Protein AF-A0A942CLF3-F1 (afdb_monomer_lite)

Structure (mmCIF, N/CA/C/O backbone):
data_AF-A0A942CLF3-F1
#
_entry.id   AF-A0A942CLF3-F1
#
loop_
_atom_site.group_PDB
_atom_site.id
_atom_site.type_symbol
_atom_site.label_atom_id
_atom_site.label_alt_id
_atom_site.label_comp_id
_atom_site.label_asym_id
_atom_site.label_entity_id
_atom_site.label_seq_id
_atom_site.pdbx_PDB_ins_code
_atom_site.Cartn_x
_atom_site.Cartn_y
_atom_site.Cartn_z
_atom_site.occupancy
_atom_site.B_iso_or_equiv
_atom_site.auth_seq_id
_atom_site.auth_comp_id
_atom_site.auth_asym_id
_atom_site.auth_atom_id
_atom_site.pdbx_PDB_model_num
ATOM 1 N N . MET A 1 1 ? 22.210 1.219 -6.121 1.00 57.28 1 MET A N 1
ATOM 2 C CA . MET A 1 1 ? 21.520 0.862 -4.861 1.00 57.28 1 MET A CA 1
ATOM 3 C C . MET A 1 1 ? 21.216 -0.626 -4.912 1.00 57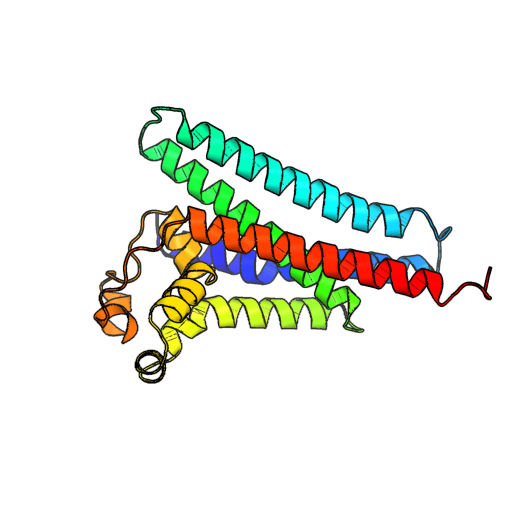.28 1 MET A C 1
ATOM 5 O O . MET A 1 1 ? 20.867 -1.085 -5.990 1.00 57.28 1 MET A O 1
ATOM 9 N N . SER A 1 2 ? 21.415 -1.390 -3.837 1.00 72.56 2 SER A N 1
ATOM 10 C CA . SER A 1 2 ? 21.220 -2.846 -3.883 1.00 72.56 2 SER A CA 1
ATOM 11 C C . SER A 1 2 ? 19.732 -3.212 -3.839 1.00 72.56 2 SER A C 1
ATOM 13 O O . SER A 1 2 ? 18.950 -2.567 -3.140 1.00 72.56 2 SER A O 1
ATOM 15 N N . SER A 1 3 ? 19.343 -4.271 -4.553 1.00 68.56 3 SER A N 1
ATOM 16 C CA . SER A 1 3 ? 18.005 -4.888 -4.493 1.00 68.56 3 SER A CA 1
ATOM 17 C C . SER A 1 3 ? 17.573 -5.223 -3.056 1.00 68.56 3 SER A C 1
ATOM 19 O O . SER A 1 3 ? 16.398 -5.128 -2.716 1.00 68.56 3 SER A O 1
ATOM 21 N N . LEU A 1 4 ? 18.543 -5.5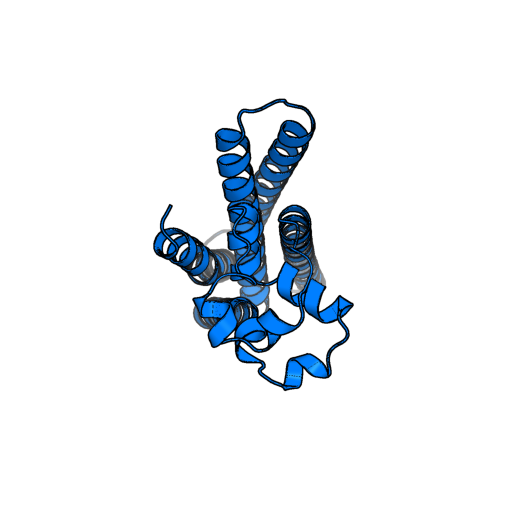11 -2.183 1.00 71.62 4 LEU A N 1
ATOM 22 C CA . LEU A 1 4 ? 18.360 -5.703 -0.742 1.00 71.62 4 LEU A CA 1
ATOM 23 C C . LEU A 1 4 ? 17.770 -4.481 -0.024 1.00 71.62 4 LEU A C 1
ATOM 25 O O . LEU A 1 4 ? 16.892 -4.645 0.817 1.00 71.62 4 LEU A O 1
ATOM 29 N N . ALA A 1 5 ? 18.218 -3.264 -0.348 1.00 70.81 5 ALA A N 1
ATOM 30 C CA . ALA A 1 5 ? 17.690 -2.052 0.283 1.00 70.81 5 ALA A CA 1
ATOM 31 C C . ALA A 1 5 ? 16.223 -1.816 -0.108 1.00 70.81 5 ALA A C 1
ATOM 33 O O . ALA A 1 5 ? 15.402 -1.470 0.734 1.00 70.81 5 ALA A O 1
ATOM 34 N N . LEU A 1 6 ? 15.880 -2.084 -1.372 1.00 71.19 6 LEU A N 1
ATOM 35 C CA . LEU A 1 6 ? 14.506 -1.995 -1.863 1.00 71.19 6 LEU A CA 1
ATOM 36 C C . LEU A 1 6 ? 13.592 -3.022 -1.178 1.00 71.19 6 LEU A C 1
ATOM 38 O O . LEU A 1 6 ? 12.487 -2.689 -0.757 1.00 71.19 6 LEU A O 1
ATOM 42 N N . ALA A 1 7 ? 14.068 -4.261 -1.031 1.00 72.38 7 ALA A N 1
ATOM 43 C CA . ALA A 1 7 ? 13.337 -5.312 -0.333 1.00 72.38 7 ALA A CA 1
ATOM 44 C C . ALA A 1 7 ? 13.108 -4.967 1.148 1.00 72.38 7 ALA A C 1
ATOM 46 O O . ALA A 1 7 ? 12.023 -5.217 1.669 1.00 72.38 7 ALA A O 1
ATOM 47 N N . ALA A 1 8 ? 14.096 -4.353 1.810 1.00 74.62 8 ALA A N 1
ATOM 48 C CA . ALA A 1 8 ? 13.968 -3.893 3.190 1.00 74.62 8 ALA A CA 1
ATOM 49 C C . ALA A 1 8 ? 12.921 -2.775 3.334 1.00 74.62 8 ALA A C 1
ATOM 51 O O . ALA A 1 8 ? 12.077 -2.861 4.226 1.00 74.62 8 ALA A O 1
ATOM 52 N N . ASP A 1 9 ? 12.922 -1.783 2.435 1.00 75.19 9 ASP A N 1
ATOM 53 C CA . ASP A 1 9 ? 11.923 -0.705 2.419 1.00 75.19 9 ASP A CA 1
ATOM 54 C C . ASP A 1 9 ? 10.503 -1.272 2.230 1.00 75.19 9 ASP A C 1
ATOM 56 O O . ASP A 1 9 ? 9.588 -0.955 2.992 1.00 75.19 9 ASP A O 1
ATOM 60 N N . VAL A 1 10 ? 10.324 -2.178 1.260 1.00 75.81 10 VAL A N 1
ATOM 61 C CA . VAL A 1 10 ? 9.034 -2.834 0.993 1.00 75.81 10 VAL A CA 1
ATOM 62 C C . VAL A 1 10 ? 8.580 -3.668 2.189 1.00 75.81 10 VAL A C 1
ATOM 64 O O . VAL A 1 10 ? 7.417 -3.576 2.584 1.00 75.81 10 VAL A O 1
ATOM 67 N N . ALA A 1 11 ? 9.475 -4.452 2.794 1.00 74.25 11 ALA A N 1
ATOM 68 C CA . ALA A 1 11 ? 9.160 -5.254 3.972 1.00 74.25 11 ALA A CA 1
ATOM 69 C C . ALA A 1 11 ? 8.761 -4.369 5.162 1.00 74.25 11 ALA A C 1
ATOM 71 O O . ALA A 1 11 ? 7.756 -4.643 5.819 1.00 74.25 11 ALA A O 1
ATOM 72 N N . ALA A 1 12 ? 9.484 -3.271 5.402 1.00 74.50 12 ALA A N 1
ATOM 73 C CA . ALA A 1 12 ? 9.146 -2.314 6.448 1.00 74.50 12 ALA A CA 1
ATOM 74 C C . ALA A 1 12 ? 7.755 -1.702 6.217 1.00 74.50 12 ALA A C 1
ATOM 76 O O . ALA A 1 12 ? 6.929 -1.694 7.131 1.00 74.50 12 ALA A O 1
ATOM 77 N N . THR A 1 13 ? 7.441 -1.264 4.995 1.00 78.81 13 THR A N 1
ATOM 78 C CA . THR A 1 13 ? 6.120 -0.710 4.663 1.00 78.81 13 THR A CA 1
ATOM 79 C C . THR A 1 13 ? 5.004 -1.754 4.751 1.00 78.81 13 THR A C 1
ATOM 81 O O . THR A 1 13 ? 3.925 -1.446 5.251 1.00 78.81 13 THR A O 1
ATOM 84 N N . CYS A 1 14 ? 5.237 -2.991 4.308 1.00 78.00 14 CYS A N 1
ATOM 85 C CA . CYS A 1 14 ? 4.209 -4.036 4.295 1.00 78.00 14 CYS A CA 1
ATOM 86 C C . CYS A 1 14 ? 3.949 -4.654 5.671 1.00 78.00 14 CYS A C 1
ATOM 88 O O . CYS A 1 14 ? 2.844 -5.143 5.889 1.00 78.00 14 CYS A O 1
ATOM 90 N N . VAL A 1 15 ? 4.934 -4.635 6.577 1.00 78.44 15 VAL A N 1
ATOM 91 C CA . VAL A 1 15 ? 4.836 -5.257 7.906 1.00 78.44 15 VAL A CA 1
ATOM 92 C C . VAL A 1 15 ? 4.630 -4.211 8.996 1.00 78.44 15 VAL A C 1
ATOM 94 O O . VAL A 1 15 ? 3.677 -4.301 9.758 1.00 78.44 15 VAL A O 1
ATOM 97 N N . VAL A 1 16 ? 5.476 -3.183 9.082 1.00 78.50 16 VAL A N 1
ATOM 98 C CA . VAL A 1 16 ? 5.454 -2.244 10.217 1.00 78.50 16 VAL A CA 1
ATOM 99 C C . VAL A 1 16 ? 4.254 -1.299 10.135 1.00 78.50 16 VAL A C 1
ATOM 101 O O . VAL A 1 16 ? 3.572 -1.075 11.137 1.00 78.50 16 VAL A O 1
ATOM 104 N N . ALA A 1 17 ? 3.954 -0.762 8.949 1.00 75.50 17 ALA A N 1
ATOM 105 C CA . ALA A 1 17 ? 2.899 0.239 8.792 1.00 75.50 17 ALA A CA 1
ATOM 106 C C . ALA A 1 17 ? 1.487 -0.278 9.161 1.00 75.50 17 ALA A C 1
ATOM 108 O O . ALA A 1 17 ? 0.765 0.447 9.856 1.00 75.50 17 ALA A O 1
ATOM 109 N N . PRO A 1 18 ? 1.082 -1.519 8.812 1.00 78.25 18 PRO A N 1
ATOM 110 C CA . PRO A 1 18 ? -0.178 -2.084 9.289 1.00 78.25 18 PRO A CA 1
ATOM 111 C C . PRO A 1 18 ? -0.275 -2.217 10.808 1.00 78.25 18 PRO A C 1
ATOM 113 O O . PRO A 1 18 ? -1.333 -1.914 11.358 1.00 78.25 18 PRO A O 1
ATOM 116 N N . PHE A 1 19 ? 0.801 -2.623 11.496 1.00 76.56 19 PHE A N 1
ATOM 117 C CA . PHE A 1 19 ? 0.815 -2.710 12.964 1.00 76.56 19 PHE A CA 1
ATOM 118 C C . PHE A 1 19 ? 0.718 -1.333 13.622 1.00 76.56 19 PHE A C 1
ATOM 120 O O . PHE A 1 19 ? 0.000 -1.171 14.607 1.00 76.56 19 PHE A O 1
ATOM 127 N N . VAL A 1 20 ? 1.379 -0.316 13.060 1.00 81.00 20 VAL A N 1
ATOM 128 C CA . VAL A 1 20 ? 1.218 1.072 13.525 1.00 81.00 20 VAL A CA 1
ATOM 129 C C . VAL A 1 20 ? -0.237 1.515 13.363 1.00 81.00 20 VAL A C 1
ATOM 131 O O . VAL A 1 20 ? -0.833 2.046 14.299 1.00 81.00 20 VAL A O 1
ATOM 134 N N . GLY A 1 21 ? -0.845 1.243 12.206 1.00 71.75 21 GLY A N 1
ATOM 135 C CA . GLY A 1 21 ? -2.256 1.536 11.968 1.00 71.75 21 GLY A CA 1
ATOM 136 C C . GLY A 1 21 ? -3.194 0.785 12.912 1.00 71.75 21 GLY A C 1
ATOM 137 O O . GLY A 1 21 ? -4.115 1.381 13.475 1.00 71.75 21 GLY A O 1
ATOM 138 N N . SER A 1 22 ? -2.959 -0.507 13.138 1.00 79.69 22 SER A N 1
ATOM 139 C CA . SER A 1 22 ? -3.805 -1.300 14.024 1.00 79.69 22 SER A CA 1
ATOM 140 C C . SER A 1 22 ? -3.688 -0.838 15.476 1.00 79.69 22 SER A C 1
ATOM 142 O O . SER A 1 22 ? -4.716 -0.669 16.129 1.00 79.69 22 SER A O 1
ATOM 144 N N . ALA A 1 23 ? -2.479 -0.517 15.950 1.00 80.00 23 ALA A N 1
ATOM 145 C CA . ALA A 1 23 ? -2.235 0.048 17.275 1.00 80.00 23 ALA A CA 1
ATOM 146 C C . ALA A 1 23 ? -2.911 1.419 17.461 1.00 80.00 23 ALA A C 1
ATOM 148 O O . ALA A 1 23 ? -3.552 1.651 18.488 1.00 80.00 23 ALA A O 1
ATOM 149 N N . LEU A 1 24 ? -2.850 2.301 16.455 1.00 77.31 24 LEU A N 1
ATOM 150 C CA . LEU A 1 24 ? -3.557 3.590 16.465 1.00 77.31 24 LEU A CA 1
ATOM 151 C C . LEU A 1 24 ? -5.086 3.420 16.473 1.00 77.31 24 LEU A C 1
ATOM 153 O O . LEU A 1 24 ? -5.795 4.195 17.114 1.00 77.31 24 LEU A O 1
ATOM 157 N N . GLY A 1 25 ? -5.611 2.397 15.795 1.00 72.06 25 GLY A N 1
ATOM 158 C CA . GLY A 1 25 ? -7.027 2.033 15.887 1.00 72.06 25 GLY A CA 1
ATOM 159 C C . GLY A 1 25 ? -7.406 1.443 17.253 1.00 72.06 25 GLY A C 1
ATOM 160 O O . GLY A 1 25 ? -8.522 1.651 17.738 1.00 72.06 25 GLY A O 1
ATOM 161 N N . ALA A 1 26 ? -6.473 0.732 17.890 1.00 75.44 26 ALA A N 1
ATOM 162 C CA . ALA A 1 26 ? -6.651 0.047 19.168 1.00 75.44 26 ALA A CA 1
ATOM 163 C C . ALA A 1 26 ? -6.591 0.966 20.383 1.00 75.44 26 ALA A C 1
ATOM 165 O O . ALA A 1 26 ? -7.344 0.752 21.333 1.00 75.44 26 ALA A O 1
ATOM 166 N N . SER A 1 27 ? -5.722 1.981 20.369 1.00 67.81 27 SER A N 1
ATOM 167 C CA . SER A 1 27 ? -5.586 2.950 21.466 1.00 67.81 27 SER A CA 1
ATOM 168 C C . SER A 1 27 ? -6.922 3.637 21.759 1.00 67.81 27 SER A C 1
ATOM 170 O O . SER A 1 27 ? -7.310 3.801 22.914 1.00 67.81 27 SER A O 1
ATOM 172 N N . GLY A 1 28 ? -7.739 3.851 20.722 1.00 56.41 28 GLY A N 1
ATOM 173 C CA . GLY A 1 28 ? -9.123 4.289 20.877 1.00 56.41 28 GLY A CA 1
ATOM 174 C C . GLY A 1 28 ? -10.010 3.347 21.713 1.00 56.41 28 GLY A C 1
ATOM 175 O O . GLY A 1 28 ? -10.997 3.804 22.289 1.00 56.41 28 GLY A O 1
ATOM 176 N N . ARG A 1 29 ? -9.722 2.045 21.819 1.00 59.66 29 ARG A N 1
ATOM 177 C CA . ARG A 1 29 ? -10.496 1.094 22.642 1.00 59.66 29 ARG A CA 1
ATOM 178 C C . ARG A 1 29 ? -10.103 1.125 24.113 1.00 59.66 29 ARG A C 1
ATOM 180 O O . ARG A 1 29 ? -11.006 1.114 24.946 1.00 59.66 29 ARG A O 1
ATOM 187 N N . VAL A 1 30 ? -8.807 1.185 24.414 1.00 53.25 30 VAL A N 1
ATOM 188 C CA . VAL A 1 30 ? -8.278 1.105 25.789 1.00 53.25 30 VAL A CA 1
ATOM 189 C C . VAL A 1 30 ? -8.667 2.342 26.609 1.00 53.25 30 VAL A C 1
ATOM 191 O O . VAL A 1 30 ? -9.085 2.215 27.758 1.00 53.25 30 VAL A O 1
ATOM 194 N N . ASP A 1 31 ? -8.719 3.519 25.981 1.00 46.28 31 ASP A N 1
ATOM 195 C CA . ASP A 1 31 ? -9.119 4.773 26.641 1.00 46.28 31 ASP A CA 1
ATOM 196 C C . ASP A 1 31 ? -10.621 4.877 26.979 1.00 46.28 31 ASP A C 1
ATOM 198 O O . ASP A 1 31 ? -11.073 5.861 27.565 1.00 46.28 31 ASP A O 1
ATOM 202 N N . ALA A 1 32 ? -11.432 3.862 26.653 1.00 49.28 32 ALA A N 1
ATOM 203 C CA . ALA A 1 32 ? -12.849 3.820 27.028 1.00 49.28 32 ALA A CA 1
ATOM 204 C C . ALA A 1 32 ? -13.090 3.610 28.536 1.00 49.28 32 ALA A C 1
ATOM 206 O O . ALA A 1 32 ? -14.224 3.803 28.998 1.00 49.28 32 ALA A O 1
ATOM 207 N N . LEU A 1 33 ? -12.051 3.188 29.267 1.00 54.09 33 LEU A N 1
ATOM 208 C CA . LEU A 1 33 ? -12.140 2.698 30.642 1.00 54.09 33 LEU A CA 1
ATOM 209 C C . LEU A 1 33 ? -11.648 3.683 31.716 1.00 54.09 33 LEU A C 1
ATOM 211 O O . LEU A 1 33 ? -12.044 3.500 32.861 1.00 54.09 33 LEU A O 1
ATOM 215 N N . LEU A 1 34 ? -10.850 4.717 31.399 1.00 56.19 34 LEU A N 1
ATOM 216 C CA . LEU A 1 34 ? -10.198 5.530 32.449 1.00 56.19 34 LEU A CA 1
ATOM 217 C C . LEU A 1 34 ? -10.206 7.065 32.272 1.00 56.19 34 LEU A C 1
ATOM 219 O O . LEU A 1 34 ? -9.863 7.758 33.225 1.00 56.19 34 LEU A O 1
ATOM 223 N N . LEU A 1 35 ? -10.625 7.641 31.134 1.00 46.62 35 LEU A N 1
ATOM 224 C CA . LEU A 1 35 ? -10.594 9.105 30.923 1.00 46.62 35 LEU A CA 1
ATOM 225 C C . LEU A 1 35 ? -11.854 9.660 30.216 1.00 46.62 35 LEU A C 1
ATOM 227 O O . LEU A 1 35 ? -12.540 8.921 29.504 1.00 46.62 35 LEU A O 1
ATOM 231 N N . PRO A 1 36 ? -12.188 10.961 30.396 1.00 49.28 36 PRO A N 1
ATOM 232 C CA . PRO A 1 36 ? -13.381 11.589 29.824 1.00 49.28 36 PRO A CA 1
ATOM 233 C C . PRO A 1 36 ? -13.450 11.430 28.292 1.00 49.28 36 PRO A C 1
ATOM 235 O O . PRO A 1 36 ? -12.656 11.953 27.507 1.00 49.28 36 PRO A O 1
ATOM 238 N N . ARG A 1 37 ? -14.471 10.667 27.889 1.00 49.16 37 ARG A N 1
ATOM 239 C CA . ARG A 1 37 ? -14.577 9.794 26.704 1.00 49.16 37 ARG A CA 1
ATOM 240 C C . ARG A 1 37 ? -14.642 10.436 25.310 1.00 49.16 37 ARG A C 1
ATOM 242 O O . ARG A 1 37 ? -14.733 9.702 24.326 1.00 49.16 37 ARG A O 1
ATOM 249 N N . ARG A 1 38 ? -14.633 11.764 25.159 1.00 51.59 38 ARG A N 1
ATOM 250 C CA . ARG A 1 38 ? -14.899 12.407 23.847 1.00 51.59 38 ARG A CA 1
ATOM 251 C C . ARG A 1 38 ? -13.667 12.946 23.114 1.00 51.59 38 ARG A C 1
ATOM 253 O O . ARG A 1 38 ? -13.705 13.019 21.889 1.00 51.59 38 ARG A O 1
ATOM 260 N N . SER A 1 39 ? -12.581 13.271 23.818 1.00 55.22 39 SER A N 1
ATOM 261 C CA . SER A 1 39 ? -11.441 13.981 23.212 1.00 55.22 39 SER A CA 1
ATOM 262 C C . SER A 1 39 ? -10.451 13.049 22.499 1.00 55.22 39 SER A C 1
ATOM 264 O O . SER A 1 39 ? -10.091 13.290 21.350 1.00 55.22 39 SER A O 1
ATOM 266 N N . ILE A 1 40 ? -10.071 11.927 23.118 1.00 51.94 40 ILE A N 1
ATOM 267 C CA . ILE A 1 40 ? -8.890 11.156 22.685 1.00 51.94 40 ILE A CA 1
ATOM 268 C C . ILE A 1 40 ? -9.162 10.288 21.445 1.00 51.94 40 ILE A C 1
ATOM 270 O O . ILE A 1 40 ? -8.347 10.253 20.529 1.00 51.94 40 ILE A O 1
ATOM 274 N N . ARG A 1 41 ? -10.350 9.672 21.321 1.00 51.19 41 ARG A N 1
ATOM 275 C CA . ARG A 1 41 ? -10.754 8.949 20.091 1.00 51.19 41 ARG A CA 1
ATOM 276 C C . ARG A 1 41 ? -10.852 9.869 18.879 1.00 51.19 41 ARG A C 1
ATOM 278 O O . ARG A 1 41 ? -10.457 9.496 17.775 1.00 51.19 41 ARG A O 1
ATOM 285 N N . ALA A 1 42 ? -11.403 11.064 19.090 1.00 57.44 42 ALA A N 1
ATOM 286 C CA . ALA A 1 42 ? -11.457 12.087 18.060 1.00 57.44 42 ALA A CA 1
ATOM 287 C C . ALA A 1 42 ? -10.043 12.563 17.721 1.00 57.44 42 ALA A C 1
ATOM 289 O O . ALA A 1 42 ? -9.757 12.754 16.553 1.00 57.44 42 ALA A O 1
ATOM 290 N N . LEU A 1 43 ? -9.150 12.685 18.706 1.00 58.16 43 LEU A N 1
ATOM 291 C CA . LEU A 1 43 ? -7.766 13.091 18.496 1.00 58.16 43 LEU A CA 1
ATOM 292 C C . LEU A 1 43 ? -6.954 12.035 17.738 1.00 58.16 43 LEU A C 1
ATOM 294 O O . LEU A 1 43 ? -6.295 12.396 16.781 1.00 58.16 43 LEU A O 1
ATOM 298 N N . GLY A 1 44 ? -7.040 10.748 18.087 1.00 57.31 44 GLY A N 1
ATOM 299 C CA . GLY A 1 44 ? -6.312 9.678 17.392 1.00 57.31 44 GLY A CA 1
ATOM 300 C C . GLY A 1 44 ? -6.763 9.500 15.941 1.00 57.31 44 GLY A C 1
ATOM 301 O O . GLY A 1 44 ? -5.935 9.420 15.039 1.00 57.31 44 GLY A O 1
ATOM 302 N N . THR A 1 45 ? -8.076 9.545 15.691 1.00 59.09 45 THR A N 1
ATOM 303 C CA . THR A 1 45 ? -8.605 9.535 14.316 1.00 59.09 45 THR A CA 1
ATOM 304 C C . THR A 1 45 ? -8.269 10.822 13.569 1.00 59.09 45 THR A C 1
ATOM 306 O O . THR A 1 45 ? -7.857 10.736 12.419 1.00 59.09 45 THR A O 1
ATOM 309 N N . ARG A 1 46 ? -8.344 11.994 14.220 1.00 62.28 46 ARG A N 1
ATOM 310 C CA . ARG A 1 46 ? -7.925 13.278 13.634 1.00 62.28 46 ARG A CA 1
ATOM 311 C C . ARG A 1 46 ? -6.437 13.307 13.326 1.00 62.28 46 ARG A C 1
ATOM 313 O O . ARG A 1 46 ? -6.083 13.788 12.266 1.00 62.28 46 ARG A O 1
ATOM 320 N N . LEU A 1 47 ? -5.578 12.777 14.190 1.00 59.69 47 LEU A N 1
ATOM 321 C CA . LEU A 1 47 ? -4.134 12.706 13.977 1.00 59.69 47 LEU A CA 1
ATOM 322 C C . LEU A 1 47 ? -3.798 11.729 12.857 1.00 59.69 47 LEU A C 1
ATOM 324 O O . LEU A 1 47 ? -3.017 12.085 11.988 1.00 59.69 47 LEU A O 1
ATOM 328 N N . ALA A 1 48 ? -4.439 10.559 12.806 1.00 59.62 48 ALA A N 1
ATOM 329 C CA . ALA A 1 48 ? -4.276 9.631 11.690 1.00 59.62 48 ALA A CA 1
ATOM 330 C C . ALA A 1 48 ? -4.751 10.252 10.364 1.00 59.62 48 ALA A C 1
ATOM 332 O O . ALA A 1 48 ? -4.060 10.133 9.355 1.00 59.62 48 ALA A O 1
ATOM 333 N N . THR A 1 49 ? -5.874 10.983 10.366 1.00 60.25 49 THR A N 1
ATOM 334 C CA . THR A 1 49 ? -6.333 11.707 9.173 1.00 60.25 49 THR A CA 1
ATOM 335 C C . THR A 1 49 ? -5.434 12.881 8.826 1.00 60.25 49 THR A C 1
ATOM 337 O O . THR A 1 49 ? -5.122 13.029 7.661 1.00 60.25 49 THR A O 1
ATOM 340 N N . VAL A 1 50 ? -4.977 13.682 9.794 1.00 62.81 50 VAL A N 1
ATOM 341 C CA . VAL A 1 50 ? -4.118 14.856 9.566 1.00 62.81 50 VAL A CA 1
ATOM 342 C C . VAL A 1 50 ? -2.756 14.408 9.056 1.00 62.81 50 VAL A C 1
ATOM 344 O O . VAL A 1 50 ? -2.264 14.958 8.076 1.00 62.81 50 VAL A O 1
ATOM 347 N N . PHE A 1 51 ? -2.183 13.372 9.665 1.00 60.88 51 PHE A N 1
ATOM 348 C CA . PHE A 1 51 ? -0.932 12.770 9.227 1.00 60.88 51 PHE A CA 1
ATOM 349 C C . PHE A 1 51 ? -1.093 12.149 7.837 1.00 60.88 51 PHE A C 1
ATOM 351 O O . PHE A 1 51 ? -0.318 12.464 6.942 1.00 60.88 51 PHE A O 1
ATOM 358 N N . GLY A 1 52 ? -2.158 11.376 7.603 1.00 60.31 52 GLY A N 1
ATOM 359 C CA . GLY A 1 52 ? -2.452 10.809 6.286 1.00 60.31 52 GLY A CA 1
ATOM 360 C C . GLY A 1 52 ? -2.679 11.873 5.207 1.00 60.31 52 GLY A C 1
ATOM 361 O O . GLY A 1 52 ? -2.122 11.767 4.119 1.00 60.31 52 GLY A O 1
ATOM 362 N N . THR A 1 53 ? -3.420 12.943 5.510 1.00 58.81 53 THR A N 1
ATOM 363 C CA . THR A 1 53 ? -3.630 14.067 4.586 1.00 58.81 53 THR A CA 1
ATOM 364 C C . THR A 1 53 ? -2.363 14.876 4.372 1.00 58.81 53 THR A C 1
ATOM 366 O O . THR A 1 53 ? -2.128 15.318 3.258 1.00 58.81 53 THR A O 1
ATOM 369 N N . GLY A 1 54 ? -1.534 15.057 5.402 1.00 57.88 54 GLY A N 1
ATOM 370 C CA . GLY A 1 54 ? -0.269 15.779 5.306 1.00 57.88 54 GLY A CA 1
ATOM 371 C C . GLY A 1 54 ? 0.733 15.025 4.442 1.00 57.88 54 GLY A C 1
ATOM 372 O O . GLY A 1 54 ? 1.361 15.615 3.567 1.00 57.88 54 GLY A O 1
ATOM 373 N N . VAL A 1 55 ? 0.817 13.707 4.612 1.00 61.22 55 VAL A N 1
ATOM 374 C CA . VAL A 1 55 ? 1.658 12.837 3.786 1.00 61.22 55 VAL A CA 1
ATOM 375 C C . VAL A 1 55 ? 1.125 12.763 2.350 1.00 61.22 55 VAL A C 1
ATOM 377 O O . VAL A 1 55 ? 1.908 12.884 1.410 1.00 61.22 55 VAL A O 1
ATOM 380 N N . ALA A 1 56 ? -0.197 12.675 2.156 1.00 57.53 56 ALA A N 1
ATOM 381 C CA . ALA A 1 56 ? -0.816 12.724 0.830 1.00 57.53 56 ALA A CA 1
ATOM 382 C C . ALA A 1 56 ? -0.613 14.081 0.130 1.00 57.53 56 ALA A C 1
ATOM 384 O O . ALA A 1 56 ? -0.294 14.109 -1.054 1.00 57.53 56 ALA A O 1
ATOM 385 N N . LEU A 1 57 ? -0.738 15.201 0.852 1.00 60.19 57 LEU A N 1
ATOM 386 C CA . LEU A 1 57 ? -0.473 16.550 0.339 1.00 60.19 57 LEU A CA 1
ATOM 387 C C . LEU A 1 57 ? 1.005 16.746 0.016 1.00 60.19 57 LEU A C 1
ATOM 389 O O . LEU A 1 57 ? 1.320 17.312 -1.022 1.00 60.19 57 LEU A O 1
ATOM 393 N N . THR A 1 58 ? 1.909 16.250 0.859 1.00 56.94 58 THR A N 1
ATOM 394 C CA . THR A 1 58 ? 3.353 16.314 0.594 1.00 56.94 58 THR A CA 1
ATOM 395 C C . THR A 1 58 ? 3.696 15.485 -0.642 1.00 56.94 58 THR A C 1
ATOM 397 O O . THR A 1 58 ? 4.393 15.975 -1.523 1.00 56.94 58 THR A O 1
ATOM 400 N N . GLY A 1 59 ? 3.123 14.283 -0.778 1.00 56.25 59 GLY A N 1
ATOM 401 C CA . GLY A 1 59 ? 3.250 13.462 -1.984 1.00 56.25 59 GLY A CA 1
ATOM 402 C C . GLY A 1 59 ? 2.701 14.149 -3.239 1.00 56.25 59 GLY A C 1
ATOM 403 O O . GLY A 1 59 ? 3.355 14.138 -4.280 1.00 56.25 59 GLY A O 1
ATOM 404 N N . LEU A 1 60 ? 1.545 14.812 -3.131 1.00 58.91 60 LEU A N 1
ATOM 405 C CA . LEU A 1 60 ? 0.932 15.580 -4.217 1.00 58.91 60 LEU A CA 1
ATOM 406 C C . LEU A 1 60 ? 1.800 16.781 -4.622 1.00 58.91 60 LEU A C 1
ATOM 408 O O . LEU A 1 60 ? 2.058 16.979 -5.806 1.00 58.91 60 LEU A O 1
ATOM 412 N N . VAL A 1 61 ? 2.285 17.562 -3.653 1.00 61.44 61 VAL A N 1
ATOM 413 C CA . VAL A 1 61 ? 3.157 18.723 -3.889 1.00 61.44 61 VAL A CA 1
ATOM 414 C C . VAL A 1 61 ? 4.473 18.280 -4.520 1.00 61.44 61 VAL A C 1
ATOM 416 O O . VAL A 1 61 ? 4.898 18.882 -5.501 1.00 61.44 61 VAL A O 1
ATOM 419 N N . SER A 1 62 ? 5.083 17.197 -4.035 1.00 56.47 62 SER A N 1
ATOM 420 C CA . SER A 1 62 ? 6.287 16.623 -4.640 1.00 56.47 62 SER A CA 1
ATOM 421 C C . SER A 1 62 ? 6.039 16.133 -6.070 1.00 56.47 62 SER A C 1
ATOM 423 O O . SER A 1 62 ? 6.868 16.388 -6.939 1.00 56.47 62 SER A O 1
ATOM 425 N N . ALA A 1 63 ? 4.893 15.504 -6.353 1.00 56.62 63 ALA A N 1
ATOM 426 C CA . ALA A 1 63 ? 4.531 15.077 -7.706 1.00 56.62 63 ALA A CA 1
ATOM 427 C C . ALA A 1 63 ? 4.313 16.264 -8.665 1.00 56.62 63 ALA A C 1
ATOM 429 O O . ALA A 1 63 ? 4.790 16.229 -9.800 1.00 56.62 63 ALA A O 1
ATOM 430 N N . VAL A 1 64 ? 3.649 17.331 -8.207 1.00 62.78 64 VAL A N 1
ATOM 431 C CA . VAL A 1 64 ? 3.443 18.569 -8.982 1.00 62.78 64 VAL A CA 1
ATOM 432 C C . VAL A 1 64 ? 4.767 19.297 -9.217 1.00 62.78 64 VAL A C 1
ATOM 434 O O . VAL A 1 64 ? 5.016 19.783 -10.318 1.00 62.78 64 VAL A O 1
ATOM 437 N N . HIS A 1 65 ? 5.645 19.337 -8.215 1.00 58.03 65 HIS A N 1
ATOM 438 C CA . HIS A 1 65 ? 6.943 19.993 -8.338 1.00 58.03 65 HIS A CA 1
ATOM 439 C C . HIS A 1 65 ? 7.865 19.243 -9.309 1.00 58.03 65 HIS A C 1
ATOM 441 O O . HIS A 1 65 ? 8.474 19.872 -10.174 1.00 58.03 65 HIS A O 1
ATOM 447 N N . LEU A 1 66 ? 7.890 17.906 -9.247 1.00 57.69 66 LEU A N 1
ATOM 448 C CA . LEU A 1 66 ? 8.609 17.049 -10.200 1.00 57.69 66 LEU A CA 1
ATOM 449 C C . LEU A 1 66 ? 8.090 17.172 -11.639 1.00 57.69 66 LEU A C 1
ATOM 451 O O . LEU A 1 66 ? 8.849 16.955 -12.576 1.00 57.69 66 LEU A O 1
ATOM 455 N N . ALA A 1 67 ? 6.815 17.516 -11.835 1.00 61.66 67 ALA A N 1
ATOM 456 C CA . ALA A 1 67 ? 6.250 17.718 -13.167 1.00 61.66 67 ALA A CA 1
ATOM 457 C C . ALA A 1 67 ? 6.684 19.045 -13.823 1.00 61.66 67 ALA A C 1
ATOM 459 O O . ALA A 1 67 ? 6.576 19.173 -15.040 1.00 61.66 67 ALA A O 1
ATOM 460 N N . GLY A 1 68 ? 7.153 20.025 -13.040 1.00 59.62 68 GLY A N 1
ATOM 461 C CA . GLY A 1 68 ? 7.463 21.379 -13.518 1.00 59.62 68 GLY A CA 1
ATOM 462 C C . GLY A 1 68 ? 8.943 21.771 -13.515 1.00 59.62 68 GLY A C 1
ATOM 463 O O . GLY A 1 68 ? 9.260 22.887 -13.917 1.00 59.62 68 GLY A O 1
ATOM 464 N N . SER A 1 69 ? 9.851 20.911 -13.049 1.00 53.44 69 SER A N 1
ATOM 465 C CA . SER A 1 69 ? 11.256 21.271 -12.818 1.00 53.44 69 SER A CA 1
ATOM 466 C C . SER A 1 69 ? 12.227 20.367 -13.578 1.00 53.44 69 SER A C 1
ATOM 468 O O . SER A 1 69 ? 12.148 19.142 -13.518 1.00 53.44 69 SER A O 1
ATOM 470 N N . SER A 1 70 ? 13.182 20.991 -14.271 1.00 56.12 70 SER A N 1
ATOM 471 C CA . SER A 1 70 ? 14.325 20.325 -14.905 1.00 56.12 70 SER A CA 1
ATOM 472 C C . SER A 1 70 ? 15.345 19.920 -13.837 1.00 56.12 70 SER A C 1
ATOM 474 O O . SER A 1 70 ? 16.388 20.551 -13.676 1.00 56.12 70 SER A O 1
ATOM 476 N N . PHE A 1 71 ? 15.002 18.919 -13.033 1.00 60.84 71 PHE A N 1
ATOM 477 C CA . PHE A 1 71 ? 15.916 18.333 -12.058 1.00 60.84 71 PHE A CA 1
ATOM 478 C C . PHE A 1 71 ? 16.976 17.468 -12.746 1.00 60.84 71 PHE A C 1
ATOM 480 O O . PHE A 1 71 ? 16.750 16.925 -13.825 1.00 60.84 71 PHE A O 1
ATOM 487 N N . SER A 1 72 ? 18.134 17.307 -12.100 1.00 65.50 72 SER A N 1
ATOM 488 C CA . SER A 1 72 ? 19.067 16.247 -12.485 1.00 65.50 72 SER A CA 1
ATOM 489 C C . SER A 1 72 ? 18.405 14.885 -12.252 1.00 65.50 72 SER A C 1
ATOM 491 O O . SER A 1 72 ? 17.740 14.698 -11.225 1.00 65.50 72 SER A O 1
ATOM 493 N N . ASP A 1 73 ? 18.612 13.926 -13.161 1.00 68.62 73 ASP A N 1
ATOM 494 C CA . ASP A 1 73 ? 17.963 12.599 -13.143 1.00 68.62 73 ASP A CA 1
ATOM 495 C C . ASP A 1 73 ? 18.032 11.899 -11.772 1.00 68.62 73 ASP A C 1
ATOM 497 O O . ASP A 1 73 ? 17.100 11.218 -11.342 1.00 68.62 73 ASP A O 1
ATOM 501 N N . GLN A 1 74 ? 19.110 12.134 -11.022 1.00 71.19 74 GLN A N 1
ATOM 502 C CA . GLN A 1 74 ? 19.322 11.547 -9.703 1.00 71.19 74 GLN A CA 1
ATOM 503 C C . GLN A 1 74 ? 18.389 12.113 -8.617 1.00 71.19 74 GLN A C 1
ATOM 505 O O . GLN A 1 74 ? 17.930 11.376 -7.746 1.00 71.19 74 GLN A O 1
ATOM 510 N N . THR A 1 75 ? 18.073 13.409 -8.648 1.00 72.31 75 THR A N 1
ATOM 511 C CA . THR A 1 75 ? 17.170 14.020 -7.652 1.00 72.31 75 THR A CA 1
ATOM 512 C C . THR A 1 75 ? 15.711 13.645 -7.896 1.00 72.31 75 THR A C 1
ATOM 514 O O . THR A 1 75 ? 14.988 13.356 -6.940 1.00 72.31 75 THR A O 1
ATOM 517 N N . ALA A 1 76 ? 15.305 13.541 -9.165 1.00 69.44 76 ALA A N 1
ATOM 518 C CA . ALA A 1 76 ? 13.978 13.063 -9.543 1.00 69.44 76 ALA A CA 1
ATOM 519 C C . ALA A 1 76 ? 13.726 11.625 -9.050 1.00 69.44 76 ALA A C 1
ATOM 521 O O . ALA A 1 76 ? 12.671 11.340 -8.482 1.00 69.44 76 ALA A O 1
ATOM 522 N N . PHE A 1 77 ? 14.736 10.759 -9.171 1.00 71.25 77 PHE A N 1
ATOM 523 C CA . PHE A 1 77 ? 14.716 9.383 -8.673 1.00 71.25 77 PHE A CA 1
ATOM 524 C C . PHE A 1 77 ? 14.536 9.275 -7.153 1.00 71.25 77 PHE A C 1
ATOM 526 O O . PHE A 1 77 ? 13.786 8.439 -6.651 1.00 71.25 77 PHE A O 1
ATOM 533 N N . HIS A 1 78 ? 15.248 10.095 -6.377 1.00 72.00 78 HIS A N 1
ATOM 534 C CA . HIS A 1 78 ? 15.109 10.053 -4.921 1.00 72.00 78 HIS A CA 1
ATOM 535 C C . HIS A 1 78 ? 13.719 10.525 -4.483 1.00 72.00 78 HIS A C 1
ATOM 537 O O . HIS A 1 78 ? 13.118 9.922 -3.592 1.00 72.00 78 HIS A O 1
ATOM 543 N N . MET A 1 79 ? 13.183 11.555 -5.139 1.00 73.62 79 MET A N 1
ATOM 544 C CA . MET A 1 79 ? 11.868 12.099 -4.812 1.00 73.62 79 MET A CA 1
ATOM 545 C C . MET A 1 79 ? 10.724 11.141 -5.172 1.00 73.62 79 MET A C 1
ATOM 547 O O . MET A 1 79 ? 9.838 10.950 -4.340 1.00 73.62 79 MET A O 1
ATOM 551 N N . SER A 1 80 ? 10.745 10.485 -6.342 1.00 78.31 80 SER A N 1
ATOM 552 C CA . SER A 1 80 ? 9.710 9.498 -6.718 1.00 78.31 80 SER A CA 1
ATOM 553 C C . SER A 1 80 ? 9.602 8.366 -5.692 1.00 78.31 80 SER A C 1
ATOM 555 O O . SER A 1 80 ? 8.500 7.981 -5.295 1.00 78.31 80 SER A O 1
ATOM 557 N N . ARG A 1 81 ? 10.744 7.880 -5.192 1.00 76.69 81 ARG A N 1
ATOM 558 C CA . ARG A 1 81 ? 10.805 6.829 -4.167 1.00 76.69 81 ARG A CA 1
ATOM 559 C C . ARG A 1 81 ? 10.221 7.267 -2.834 1.00 76.69 81 ARG A C 1
ATOM 561 O O . ARG A 1 81 ? 9.416 6.535 -2.263 1.00 76.69 81 ARG A O 1
ATOM 568 N N . VAL A 1 82 ? 10.602 8.449 -2.349 1.00 78.00 82 VAL A N 1
ATOM 569 C CA . VAL A 1 82 ? 10.079 8.987 -1.084 1.00 78.00 82 VAL A CA 1
ATOM 570 C C . VAL A 1 82 ? 8.565 9.170 -1.169 1.00 78.00 82 VAL A C 1
ATOM 572 O O . VAL A 1 82 ? 7.853 8.758 -0.256 1.00 78.00 82 VAL A O 1
ATOM 575 N N . VAL A 1 83 ? 8.067 9.720 -2.281 1.00 80.12 83 VAL A N 1
ATOM 576 C CA . VAL A 1 83 ? 6.628 9.917 -2.506 1.00 80.12 83 VAL A CA 1
ATOM 577 C C . VAL A 1 83 ? 5.885 8.587 -2.513 1.00 80.12 83 VAL A C 1
ATOM 579 O O . VAL A 1 83 ? 4.876 8.445 -1.823 1.00 80.12 83 VAL A O 1
ATOM 582 N N . LEU A 1 84 ? 6.387 7.589 -3.241 1.00 84.06 84 LEU A N 1
ATOM 583 C CA . LEU A 1 84 ? 5.724 6.293 -3.301 1.00 84.06 84 LEU A CA 1
ATOM 584 C C . LEU A 1 84 ? 5.704 5.595 -1.932 1.00 84.06 84 LEU A C 1
ATOM 586 O O . LEU A 1 84 ? 4.650 5.111 -1.518 1.00 84.06 84 LEU A O 1
ATOM 590 N N . LEU A 1 85 ? 6.832 5.570 -1.215 1.00 79.00 85 LEU A N 1
ATOM 591 C CA . LEU A 1 85 ? 6.916 4.972 0.123 1.00 79.00 85 LEU A CA 1
ATOM 592 C C . LEU A 1 85 ? 5.976 5.667 1.110 1.00 79.00 85 LEU A C 1
ATOM 594 O O . LEU A 1 85 ? 5.318 5.002 1.913 1.00 79.00 85 LEU A O 1
ATOM 598 N N . ALA A 1 86 ? 5.869 6.991 1.020 1.00 77.50 86 ALA A N 1
ATOM 599 C CA . ALA A 1 86 ? 4.932 7.789 1.794 1.00 77.50 86 ALA A CA 1
ATOM 600 C C . ALA A 1 86 ? 3.468 7.412 1.493 1.00 77.50 86 ALA A C 1
ATOM 602 O O . ALA A 1 86 ? 2.693 7.151 2.421 1.00 77.50 86 ALA A O 1
ATOM 603 N N . CYS A 1 87 ? 3.092 7.311 0.214 1.00 81.94 87 CYS A N 1
ATOM 604 C CA . CYS A 1 87 ? 1.754 6.885 -0.206 1.00 81.94 87 CYS A CA 1
ATOM 605 C C . CYS A 1 87 ? 1.435 5.458 0.264 1.00 81.94 87 CYS A C 1
ATOM 607 O O . CYS A 1 87 ? 0.393 5.236 0.884 1.00 81.94 87 CYS A O 1
ATOM 609 N N . ALA A 1 88 ? 2.341 4.509 0.024 1.00 84.38 88 ALA A N 1
ATOM 610 C CA . ALA A 1 88 ? 2.172 3.109 0.400 1.00 84.38 88 ALA A CA 1
ATOM 611 C C . ALA A 1 88 ? 2.059 2.938 1.923 1.00 84.38 88 ALA A C 1
ATOM 613 O O . ALA A 1 88 ? 1.139 2.280 2.408 1.00 84.38 88 ALA A O 1
ATOM 614 N N . SER A 1 89 ? 2.925 3.601 2.695 1.00 82.25 89 SER A N 1
ATOM 615 C CA . SER A 1 89 ? 2.874 3.565 4.164 1.00 82.25 89 SER A CA 1
ATOM 616 C C . SER A 1 89 ? 1.565 4.142 4.694 1.00 82.25 89 SER A C 1
ATOM 618 O O . SER A 1 89 ? 0.943 3.556 5.577 1.00 82.25 89 SER A O 1
ATOM 620 N N . THR A 1 90 ? 1.093 5.246 4.111 1.00 81.38 90 THR A N 1
ATOM 621 C CA . THR A 1 90 ? -0.193 5.853 4.486 1.00 81.38 90 THR A CA 1
ATOM 622 C C . THR A 1 90 ? -1.362 4.914 4.200 1.00 81.38 90 THR A C 1
ATOM 624 O O . THR A 1 90 ? -2.241 4.749 5.047 1.00 81.38 90 THR A O 1
ATOM 627 N N . ALA A 1 91 ? -1.358 4.253 3.040 1.00 85.25 91 ALA A N 1
ATOM 628 C CA . ALA A 1 91 ? -2.369 3.266 2.683 1.00 85.25 91 ALA A CA 1
ATOM 629 C C . ALA A 1 91 ? -2.385 2.082 3.658 1.00 85.25 91 ALA A C 1
ATOM 631 O O . ALA A 1 91 ? -3.454 1.681 4.115 1.00 85.25 91 ALA A O 1
ATOM 632 N N . MET A 1 92 ? -1.212 1.571 4.039 1.00 85.56 92 MET A N 1
ATOM 633 C CA . MET A 1 92 ? -1.085 0.453 4.978 1.00 85.56 92 MET A CA 1
ATOM 634 C C . MET A 1 92 ? -1.508 0.824 6.405 1.00 85.56 92 MET A C 1
ATOM 636 O O . MET A 1 92 ? -2.207 0.047 7.055 1.00 85.56 92 MET A O 1
ATOM 640 N N . VAL A 1 93 ? -1.177 2.031 6.878 1.00 84.50 93 VAL A N 1
ATOM 641 C CA . VAL A 1 93 ? -1.684 2.556 8.160 1.00 84.50 93 VAL A CA 1
ATOM 642 C C . VAL A 1 93 ? -3.211 2.687 8.118 1.00 84.50 93 VAL A C 1
ATOM 644 O O . VAL A 1 93 ? -3.902 2.264 9.049 1.00 84.50 93 VAL A O 1
ATOM 647 N N . ALA A 1 94 ? -3.770 3.226 7.032 1.00 81.75 94 ALA A N 1
ATOM 648 C CA . ALA A 1 94 ? -5.217 3.348 6.863 1.00 81.75 94 ALA A CA 1
ATOM 649 C C . ALA A 1 94 ? -5.906 1.969 6.813 1.00 81.75 94 ALA A C 1
ATOM 651 O O . ALA A 1 94 ? -6.956 1.772 7.424 1.00 81.75 94 ALA A O 1
ATOM 652 N N . ALA A 1 95 ? -5.296 0.985 6.154 1.00 85.50 95 ALA A N 1
ATOM 653 C CA . ALA A 1 95 ? -5.791 -0.386 6.134 1.00 85.50 95 ALA A CA 1
ATOM 654 C C . ALA A 1 95 ? -5.743 -1.030 7.532 1.00 85.50 95 ALA A C 1
ATOM 656 O O . ALA A 1 95 ? -6.741 -1.600 7.973 1.00 85.50 95 ALA A O 1
ATOM 657 N N . GLY A 1 96 ? -4.635 -0.872 8.266 1.00 84.06 96 GLY A N 1
ATOM 658 C CA . GLY A 1 96 ? -4.484 -1.355 9.643 1.00 84.06 96 GLY A CA 1
ATOM 659 C C . GLY A 1 96 ? -5.501 -0.737 10.607 1.00 84.06 96 GLY A C 1
ATOM 660 O O . GLY A 1 96 ? -6.135 -1.454 11.383 1.00 84.06 96 GLY A O 1
ATOM 661 N N . THR A 1 97 ? -5.735 0.578 10.515 1.00 82.50 97 THR A N 1
ATOM 662 C CA . THR A 1 97 ? -6.771 1.264 11.315 1.00 82.50 97 THR A CA 1
ATOM 663 C C . THR A 1 97 ? -8.179 0.770 10.966 1.00 82.50 97 THR A C 1
ATOM 665 O O . THR A 1 97 ? -8.983 0.507 11.864 1.00 82.50 97 THR A O 1
ATOM 668 N N . CYS A 1 98 ? -8.475 0.577 9.677 1.00 83.88 98 CYS A N 1
ATOM 669 C CA . CYS A 1 98 ? -9.753 0.040 9.210 1.00 83.88 98 CYS A CA 1
ATOM 670 C C . CYS A 1 98 ? -9.985 -1.401 9.699 1.00 83.88 98 CYS A C 1
ATOM 672 O O . CYS A 1 98 ? -11.074 -1.723 10.182 1.00 83.88 98 CYS A O 1
ATOM 674 N N . ALA A 1 99 ? -8.956 -2.252 9.651 1.00 87.12 99 ALA A N 1
ATOM 675 C CA . ALA A 1 99 ? -9.010 -3.622 10.160 1.00 87.12 99 ALA A CA 1
ATOM 676 C C . ALA A 1 99 ? -9.169 -3.667 11.690 1.00 87.12 99 ALA A C 1
ATOM 678 O O . ALA A 1 99 ? -9.958 -4.454 12.214 1.00 87.12 99 ALA A O 1
ATOM 679 N N . ALA A 1 100 ? -8.510 -2.770 12.428 1.00 84.06 100 ALA A N 1
ATOM 680 C CA . ALA A 1 100 ? -8.717 -2.636 13.871 1.00 84.06 100 ALA A CA 1
ATOM 681 C C . ALA A 1 100 ? -10.133 -2.138 14.222 1.00 84.06 100 ALA A C 1
ATOM 683 O O . ALA A 1 100 ? -10.624 -2.374 15.329 1.00 84.06 100 ALA A O 1
ATOM 684 N N . ALA A 1 101 ? -10.842 -1.488 13.293 1.00 81.44 101 ALA A N 1
ATOM 685 C CA . ALA A 1 101 ? -12.251 -1.145 13.475 1.00 81.44 101 ALA A CA 1
ATOM 686 C C . ALA A 1 101 ? -13.193 -2.359 13.323 1.00 81.44 101 ALA A C 1
ATOM 688 O O . ALA A 1 101 ? -14.302 -2.329 13.869 1.00 81.44 101 ALA A O 1
ATOM 689 N N . THR A 1 102 ? -12.777 -3.423 12.622 1.00 83.38 102 THR A N 1
ATOM 690 C CA . THR A 1 102 ? -13.570 -4.653 12.429 1.00 83.38 102 THR A CA 1
ATOM 691 C C . THR A 1 102 ? -13.223 -5.757 13.410 1.00 83.38 102 THR A C 1
ATOM 693 O O . THR A 1 102 ? -14.127 -6.379 13.964 1.00 83.38 102 THR A O 1
ATOM 696 N N . LEU A 1 103 ? -11.935 -6.011 13.627 1.00 84.75 103 LEU A N 1
ATOM 697 C CA . LEU A 1 103 ? -11.463 -7.138 14.426 1.00 84.75 103 LEU A CA 1
ATOM 698 C C . LEU A 1 103 ? -11.398 -6.789 15.912 1.00 84.75 103 LEU A C 1
ATOM 700 O O . LEU A 1 103 ? -11.335 -5.619 16.295 1.00 84.75 103 LEU A O 1
ATOM 704 N N . ARG A 1 104 ? -11.480 -7.803 16.779 1.00 83.38 104 ARG A N 1
ATOM 705 C CA . ARG A 1 104 ? -11.458 -7.619 18.240 1.00 83.38 104 ARG A CA 1
ATOM 706 C C . ARG A 1 104 ? -10.047 -7.367 18.768 1.00 83.38 104 ARG A C 1
ATOM 708 O O . ARG A 1 104 ? -9.885 -6.475 19.598 1.00 83.38 104 ARG A O 1
ATOM 715 N N . ASP A 1 105 ? -9.064 -8.087 18.250 1.00 85.06 105 ASP A N 1
ATOM 716 C CA . ASP A 1 105 ? -7.665 -7.939 18.633 1.00 85.06 105 ASP A CA 1
ATOM 717 C C . ASP A 1 105 ? -6.911 -7.068 17.606 1.00 85.06 105 ASP A C 1
ATOM 719 O O . ASP A 1 105 ? -7.027 -7.297 16.396 1.00 85.06 105 ASP A O 1
ATOM 723 N N . PRO A 1 106 ? -6.175 -6.028 18.036 1.00 79.81 106 PRO A N 1
ATOM 724 C CA . PRO A 1 106 ? -5.360 -5.224 17.130 1.00 79.81 106 PRO A CA 1
ATOM 725 C C . PRO A 1 106 ? -4.126 -5.942 16.569 1.00 79.81 106 PRO A C 1
ATOM 727 O O . PRO A 1 106 ? -3.646 -5.548 15.500 1.00 79.81 106 PRO A O 1
ATOM 730 N N . LEU A 1 107 ? -3.620 -6.979 17.243 1.00 82.62 107 LEU A N 1
ATOM 731 C CA . LEU A 1 107 ? -2.544 -7.818 16.716 1.00 82.62 107 LEU A CA 1
ATOM 732 C C . LEU A 1 107 ? -3.052 -8.636 15.529 1.00 82.62 107 LEU A C 1
ATOM 734 O O . LEU A 1 107 ? -2.400 -8.638 14.486 1.00 82.62 107 LEU A O 1
ATOM 738 N N . ASP A 1 108 ? -4.256 -9.207 15.634 1.00 86.56 108 ASP A N 1
ATOM 739 C CA . ASP A 1 108 ? -4.904 -9.916 14.523 1.00 86.56 108 ASP A CA 1
ATOM 740 C C . ASP A 1 108 ? -5.130 -8.984 13.326 1.00 86.56 108 ASP A C 1
ATOM 742 O O . ASP A 1 108 ? -4.870 -9.353 12.183 1.00 86.56 108 ASP A O 1
ATOM 746 N N . ALA A 1 109 ? -5.563 -7.741 13.568 1.00 83.50 109 ALA A N 1
ATOM 747 C CA . ALA A 1 109 ? -5.726 -6.742 12.510 1.00 83.50 109 ALA A CA 1
ATOM 748 C C . ALA A 1 109 ? -4.418 -6.388 11.802 1.00 83.50 109 ALA A C 1
ATOM 750 O O . ALA A 1 109 ? -4.389 -6.343 10.571 1.00 83.50 109 ALA A O 1
ATOM 751 N N . GLY A 1 110 ? -3.344 -6.168 12.563 1.00 78.12 110 GLY A N 1
ATOM 752 C CA . GLY A 1 110 ? -2.019 -5.928 11.995 1.00 78.12 110 GLY A CA 1
ATOM 753 C C . GLY A 1 110 ? -1.530 -7.128 11.181 1.00 78.12 110 GLY A C 1
ATOM 754 O O . GLY A 1 110 ? -1.086 -6.955 10.045 1.00 78.12 110 GLY A O 1
ATOM 755 N N . ALA A 1 111 ? -1.686 -8.343 11.715 1.00 84.06 111 ALA A N 1
ATOM 756 C CA . ALA A 1 111 ? -1.270 -9.582 11.065 1.00 84.06 111 ALA A CA 1
ATOM 757 C C . ALA A 1 111 ? -2.038 -9.853 9.763 1.00 84.06 111 ALA A C 1
ATOM 759 O O . ALA A 1 111 ? -1.418 -10.154 8.748 1.00 84.06 111 ALA A O 1
ATOM 760 N N . VAL A 1 112 ? -3.366 -9.690 9.755 1.00 89.50 112 VAL A N 1
ATOM 761 C CA . VAL A 1 112 ? -4.199 -9.911 8.560 1.00 89.50 112 VAL A CA 1
ATOM 762 C C . VAL A 1 112 ? -3.846 -8.927 7.449 1.00 89.50 112 VAL A C 1
ATOM 764 O O . VAL A 1 112 ? -3.702 -9.335 6.298 1.00 89.50 112 VAL A O 1
ATOM 767 N N . VAL A 1 113 ? -3.673 -7.642 7.772 1.00 87.50 113 VAL A N 1
ATOM 768 C CA . VAL A 1 113 ? -3.316 -6.630 6.766 1.00 87.50 113 VAL A CA 1
ATOM 769 C C . VAL A 1 113 ? -1.884 -6.831 6.268 1.00 87.50 113 VAL A C 1
ATOM 771 O O . VAL A 1 113 ? -1.651 -6.711 5.069 1.00 87.50 113 VAL A O 1
ATOM 774 N N . SER A 1 114 ? -0.949 -7.201 7.147 1.00 83.25 114 SER A N 1
ATOM 775 C CA . SER A 1 114 ? 0.431 -7.531 6.754 1.00 83.25 114 SER A CA 1
ATOM 776 C C . SER A 1 114 ? 0.492 -8.782 5.878 1.00 83.25 114 SER A C 1
ATOM 778 O O . SER A 1 114 ? 1.233 -8.835 4.903 1.00 83.25 114 SER A O 1
ATOM 780 N N . LEU A 1 115 ? -0.315 -9.800 6.182 1.00 87.50 115 LEU A N 1
ATOM 781 C CA . LEU A 1 115 ? -0.409 -10.995 5.351 1.00 87.50 115 LEU A CA 1
ATOM 782 C C . LEU A 1 115 ? -1.019 -10.653 3.989 1.00 87.50 115 LEU A C 1
ATOM 784 O O . LEU A 1 115 ? -0.486 -11.063 2.965 1.00 87.50 115 LEU A O 1
ATOM 788 N N . ALA A 1 116 ? -2.098 -9.868 3.963 1.00 86.88 116 ALA A N 1
ATOM 789 C CA . ALA A 1 116 ? -2.733 -9.436 2.723 1.00 86.88 116 ALA A CA 1
ATOM 790 C C . ALA A 1 116 ? -1.795 -8.579 1.859 1.00 86.88 116 ALA A C 1
ATOM 792 O O . ALA A 1 116 ? -1.781 -8.743 0.641 1.00 86.88 116 ALA A O 1
ATOM 793 N N . SER A 1 117 ? -0.991 -7.700 2.466 1.00 83.12 117 SER A N 1
ATOM 794 C CA . SER A 1 117 ? -0.015 -6.872 1.750 1.00 83.12 117 SER A CA 1
ATOM 795 C C . SER A 1 117 ? 1.142 -7.703 1.192 1.00 83.12 117 SER A C 1
ATOM 797 O O . SER A 1 117 ? 1.516 -7.512 0.037 1.00 83.12 117 SER A O 1
ATOM 799 N N . LEU A 1 118 ? 1.657 -8.671 1.959 1.00 83.44 118 LEU A N 1
ATOM 800 C CA . LEU A 1 118 ? 2.678 -9.616 1.499 1.00 83.44 118 LEU A CA 1
ATOM 801 C C . LEU A 1 118 ? 2.147 -10.494 0.365 1.00 83.44 118 LEU A C 1
ATOM 803 O O . LEU A 1 118 ? 2.810 -10.650 -0.657 1.00 83.44 118 LEU A O 1
ATOM 807 N N . VAL A 1 119 ? 0.926 -11.015 0.503 1.00 85.38 119 VAL A N 1
ATOM 808 C CA . VAL A 1 119 ? 0.267 -11.750 -0.578 1.00 85.38 119 VAL A CA 1
ATOM 809 C C . VAL A 1 119 ? 0.112 -10.844 -1.795 1.00 85.38 119 VAL A C 1
ATOM 811 O O . VAL A 1 119 ? 0.513 -11.249 -2.872 1.00 85.38 119 VAL A O 1
ATOM 814 N N . ALA A 1 120 ? -0.357 -9.604 -1.663 1.00 83.12 120 ALA A N 1
ATOM 815 C CA . ALA A 1 120 ? -0.450 -8.685 -2.800 1.00 83.12 120 ALA A CA 1
ATOM 816 C C . ALA A 1 120 ? 0.919 -8.386 -3.446 1.00 83.12 120 ALA A C 1
ATOM 818 O O . ALA A 1 120 ? 1.003 -8.260 -4.667 1.00 83.12 120 ALA A O 1
ATOM 819 N N . ALA A 1 121 ? 1.992 -8.318 -2.652 1.00 79.25 121 ALA A N 1
ATOM 820 C CA . ALA A 1 121 ? 3.349 -8.095 -3.144 1.00 79.25 121 ALA A CA 1
ATOM 821 C C . ALA A 1 121 ? 3.865 -9.261 -3.998 1.00 79.25 121 ALA A C 1
ATOM 823 O O . ALA A 1 121 ? 4.452 -9.029 -5.056 1.00 79.25 121 ALA A O 1
ATOM 824 N N . PHE A 1 122 ? 3.614 -10.501 -3.569 1.00 78.88 122 PHE A N 1
ATOM 825 C CA . PHE A 1 122 ? 4.204 -11.696 -4.181 1.00 78.88 122 PHE A CA 1
ATOM 826 C C . PHE A 1 122 ? 3.238 -12.528 -5.032 1.00 78.88 122 PHE A C 1
ATOM 828 O O . PHE A 1 122 ? 3.696 -13.323 -5.848 1.00 78.88 122 PHE A O 1
ATOM 835 N N . ALA A 1 123 ? 1.922 -12.349 -4.906 1.00 79.88 123 ALA A N 1
ATOM 836 C CA . ALA A 1 123 ? 0.923 -13.171 -5.595 1.00 79.88 123 ALA A CA 1
ATOM 837 C C . ALA A 1 123 ? 1.059 -13.078 -7.112 1.00 79.88 123 ALA A C 1
ATOM 839 O O . ALA A 1 123 ? 0.954 -14.094 -7.788 1.00 79.88 123 ALA A O 1
ATOM 840 N N . CYS A 1 124 ? 1.363 -11.891 -7.644 1.00 74.12 124 CYS A N 1
ATOM 841 C CA . CYS A 1 124 ? 1.603 -11.744 -9.077 1.00 74.12 124 CYS A CA 1
ATOM 842 C C . CYS A 1 124 ? 2.838 -12.537 -9.522 1.00 74.12 124 CYS A C 1
ATOM 844 O O . CYS A 1 124 ? 2.822 -13.131 -10.584 1.00 74.12 124 CYS A O 1
ATOM 846 N N . LEU A 1 125 ? 3.891 -12.613 -8.708 1.00 72.75 125 LEU A N 1
ATOM 847 C CA . LEU A 1 125 ? 5.104 -13.358 -9.063 1.00 72.75 125 LEU A CA 1
ATOM 848 C C . LEU A 1 125 ? 4.924 -14.879 -8.913 1.00 72.75 125 LEU A C 1
ATOM 850 O O . LEU A 1 125 ? 5.562 -15.644 -9.628 1.00 72.75 125 LEU A O 1
ATOM 854 N N . GLY A 1 126 ? 4.059 -15.316 -7.993 1.00 72.94 126 GLY A N 1
ATOM 855 C CA . GLY A 1 126 ? 3.844 -16.730 -7.669 1.00 72.94 126 GLY A CA 1
ATOM 856 C C . GLY A 1 126 ? 2.624 -17.390 -8.319 1.00 72.94 126 GLY A C 1
ATOM 857 O O . GLY A 1 126 ? 2.448 -18.593 -8.152 1.00 72.94 126 GLY A O 1
ATOM 858 N N . ALA A 1 127 ? 1.770 -16.652 -9.037 1.00 77.00 127 ALA A N 1
ATOM 859 C CA . ALA A 1 127 ? 0.511 -17.191 -9.567 1.00 77.00 127 ALA A CA 1
ATOM 860 C C . ALA A 1 127 ? 0.685 -18.212 -10.714 1.00 77.00 127 ALA A C 1
ATOM 862 O O . ALA A 1 127 ? -0.268 -18.912 -11.061 1.00 77.00 127 ALA A O 1
ATOM 863 N N . GLY A 1 128 ? 1.899 -18.366 -11.256 1.00 76.44 128 GLY A N 1
ATOM 864 C CA . GLY A 1 128 ? 2.220 -19.418 -12.222 1.00 76.44 128 GLY A CA 1
ATOM 865 C C . GLY A 1 128 ? 1.371 -19.348 -13.507 1.00 76.44 128 GLY A C 1
ATOM 866 O O . GLY A 1 128 ? 0.961 -18.261 -13.908 1.00 76.44 128 GLY A O 1
ATOM 867 N N . PRO A 1 129 ? 1.054 -20.490 -14.146 1.00 79.56 129 PRO A N 1
ATOM 868 C CA . PRO A 1 129 ? 0.269 -20.532 -15.389 1.00 79.56 129 PRO A CA 1
ATOM 869 C C . PRO A 1 129 ? -1.152 -19.957 -15.270 1.00 79.56 129 PRO A C 1
ATOM 871 O O . PRO A 1 129 ? -1.805 -19.691 -16.272 1.00 79.56 129 PRO A O 1
ATOM 874 N N . ALA A 1 130 ? -1.669 -19.762 -14.050 1.00 80.12 130 ALA A N 1
ATOM 875 C CA . ALA A 1 130 ? -2.996 -19.180 -13.854 1.00 80.12 130 ALA A CA 1
ATOM 876 C C . ALA A 1 130 ? -3.068 -17.703 -14.288 1.00 80.12 130 ALA A C 1
ATOM 878 O O . ALA A 1 130 ? -4.162 -17.185 -14.507 1.00 80.12 130 ALA A O 1
ATOM 879 N N . ILE A 1 131 ? -1.918 -17.034 -14.430 1.00 81.69 131 ILE A N 1
ATOM 880 C CA . ILE A 1 131 ? -1.824 -15.665 -14.952 1.00 81.69 131 ILE A CA 1
ATOM 881 C C . ILE A 1 131 ? -2.312 -15.574 -16.397 1.00 81.69 131 ILE A C 1
ATOM 883 O O . ILE A 1 131 ? -2.938 -14.575 -16.745 1.00 81.69 131 ILE A O 1
ATOM 887 N N . ASP A 1 132 ? -2.120 -16.623 -17.198 1.00 81.69 132 ASP A N 1
ATOM 888 C CA . ASP A 1 132 ? -2.487 -16.637 -18.622 1.00 81.69 132 ASP A CA 1
ATOM 889 C C . ASP A 1 132 ? -4.010 -16.559 -18.829 1.00 81.69 132 ASP A C 1
ATOM 891 O O . ASP A 1 132 ? -4.497 -16.204 -19.901 1.00 81.69 132 ASP A O 1
ATOM 895 N N . LEU A 1 133 ? -4.785 -16.861 -17.781 1.00 87.38 133 LEU A N 1
ATOM 896 C CA . LEU A 1 133 ? -6.246 -16.774 -17.779 1.00 87.38 133 LEU A CA 1
ATOM 897 C C . LEU A 1 133 ? -6.761 -15.371 -17.422 1.00 87.38 133 LEU A C 1
ATOM 899 O O . LEU A 1 133 ? -7.958 -15.103 -17.559 1.00 87.38 133 LEU A O 1
ATOM 903 N N . LEU A 1 134 ? -5.896 -14.480 -16.927 1.00 85.88 134 LEU A N 1
ATOM 904 C CA . LEU A 1 134 ? -6.292 -13.148 -16.484 1.00 85.88 134 LEU A CA 1
ATOM 905 C C . LEU A 1 134 ? -6.231 -12.134 -17.636 1.00 85.88 134 LEU A C 1
ATOM 907 O O . LEU A 1 134 ? -5.258 -12.087 -18.387 1.00 85.88 134 LEU A O 1
ATOM 911 N N . PRO A 1 135 ? -7.225 -11.233 -17.751 1.00 89.44 135 PRO A N 1
ATOM 912 C CA . PRO A 1 135 ? -7.133 -10.107 -18.670 1.00 89.44 135 PRO A CA 1
ATOM 913 C C . PRO A 1 135 ? -5.902 -9.245 -18.361 1.00 89.44 135 PRO A C 1
ATOM 915 O O . PRO A 1 135 ? -5.664 -8.889 -17.204 1.00 89.44 135 PRO A O 1
ATOM 918 N N . ARG A 1 136 ? -5.169 -8.818 -19.397 1.00 85.44 136 ARG A N 1
ATOM 919 C CA . ARG A 1 136 ? -3.970 -7.962 -19.254 1.00 85.44 136 ARG A CA 1
ATOM 920 C C . ARG A 1 136 ? -4.217 -6.686 -18.447 1.00 85.4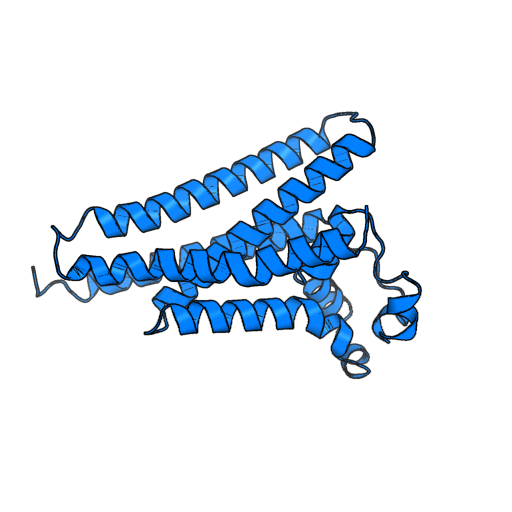4 136 ARG A C 1
ATOM 922 O O . ARG A 1 136 ? -3.332 -6.234 -17.730 1.00 85.44 136 ARG A O 1
ATOM 929 N N . SER A 1 137 ? -5.420 -6.118 -18.528 1.00 86.12 137 SER A N 1
ATOM 930 C CA . SER A 1 137 ? -5.822 -4.952 -17.734 1.00 86.12 137 SER A CA 1
ATOM 931 C C . SER A 1 137 ? -5.860 -5.245 -16.231 1.00 86.12 137 SER A C 1
ATOM 933 O O . SER A 1 137 ? -5.405 -4.427 -15.434 1.00 86.12 137 SER A O 1
ATOM 935 N N . LEU A 1 138 ? -6.359 -6.420 -15.842 1.00 86.94 138 LEU A N 1
ATOM 936 C CA . LEU A 1 138 ? -6.407 -6.862 -14.450 1.00 86.94 138 LEU A CA 1
ATOM 937 C C . LEU A 1 138 ? -4.999 -7.167 -13.941 1.00 86.94 138 LEU A C 1
ATOM 939 O O . LEU A 1 138 ? -4.655 -6.774 -12.830 1.00 86.94 138 LEU A O 1
ATOM 943 N N . LEU A 1 139 ? -4.165 -7.780 -14.782 1.00 86.94 139 LEU A N 1
ATOM 944 C CA . LEU A 1 139 ? -2.763 -8.023 -14.467 1.00 86.94 139 LEU A CA 1
ATOM 945 C C . LEU A 1 139 ? -1.998 -6.711 -14.256 1.00 86.94 139 LEU A C 1
ATOM 947 O O . LEU A 1 139 ? -1.357 -6.543 -13.226 1.00 86.94 139 LEU A O 1
ATOM 951 N N . GLY A 1 140 ? -2.143 -5.738 -15.160 1.00 86.38 140 GLY A N 1
ATOM 952 C CA . GLY A 1 140 ? -1.547 -4.408 -15.007 1.00 86.38 140 GLY A CA 1
ATOM 953 C C . GLY A 1 140 ? -2.010 -3.696 -13.733 1.00 86.38 140 GLY A C 1
ATOM 954 O O . GLY A 1 140 ? -1.198 -3.094 -13.033 1.00 86.38 140 GLY A O 1
ATOM 955 N N . PHE A 1 141 ? -3.290 -3.824 -13.371 1.00 84.75 141 PHE A N 1
ATOM 956 C CA . PHE A 1 141 ? -3.800 -3.303 -12.102 1.00 84.75 141 PHE A CA 1
ATOM 957 C C . PHE A 1 141 ? -3.193 -4.024 -10.888 1.00 84.75 141 PHE A C 1
ATOM 959 O O . PHE A 1 141 ? -2.768 -3.372 -9.936 1.00 84.75 141 PHE A O 1
ATOM 966 N N . ALA A 1 142 ? -3.100 -5.354 -10.924 1.00 86.94 142 ALA A N 1
ATOM 967 C CA . ALA A 1 142 ? -2.501 -6.143 -9.851 1.00 86.94 142 ALA A CA 1
ATOM 968 C C . ALA A 1 142 ? -1.016 -5.787 -9.649 1.00 86.94 142 ALA A C 1
ATOM 970 O O . ALA A 1 142 ? -0.567 -5.605 -8.516 1.00 86.94 142 ALA A O 1
ATOM 971 N N . LEU A 1 143 ? -0.281 -5.579 -10.745 1.00 86.69 143 LEU A N 1
ATOM 972 C CA . LEU A 1 143 ? 1.092 -5.082 -10.717 1.00 86.69 143 LEU A CA 1
ATOM 973 C C . LEU A 1 143 ? 1.182 -3.633 -10.228 1.00 86.69 143 LEU A C 1
ATOM 975 O O . LEU A 1 143 ? 2.129 -3.297 -9.529 1.00 86.69 143 LEU A O 1
ATOM 979 N N . ALA A 1 144 ? 0.215 -2.769 -10.535 1.00 86.69 144 ALA A N 1
ATOM 980 C CA . ALA A 1 144 ? 0.211 -1.403 -10.011 1.00 86.69 144 ALA A CA 1
ATOM 981 C C . ALA A 1 144 ? 0.001 -1.358 -8.490 1.00 86.69 144 ALA A C 1
ATOM 983 O O . ALA A 1 144 ? 0.550 -0.479 -7.825 1.00 86.69 144 ALA A O 1
ATOM 984 N N . VAL A 1 145 ? -0.769 -2.299 -7.938 1.00 86.62 145 VAL A N 1
ATOM 985 C CA . VAL A 1 145 ? -1.068 -2.383 -6.499 1.00 86.62 145 VAL A CA 1
ATOM 986 C C . VAL A 1 145 ? 0.009 -3.145 -5.717 1.00 86.62 145 VAL A C 1
ATOM 988 O O . VAL A 1 145 ? 0.128 -2.945 -4.504 1.00 86.62 145 VAL A O 1
ATOM 991 N N . SER A 1 146 ? 0.810 -3.992 -6.373 1.00 88.88 146 SER A N 1
ATOM 992 C CA . SER A 1 146 ? 1.878 -4.743 -5.705 1.00 88.88 146 SER A CA 1
ATOM 993 C C . SER A 1 146 ? 2.970 -3.800 -5.155 1.00 88.88 146 SER A C 1
ATOM 995 O O . SER A 1 146 ? 3.583 -3.039 -5.906 1.00 88.88 146 SER A O 1
ATOM 997 N N . PRO A 1 147 ? 3.258 -3.847 -3.837 1.00 83.75 147 PRO A N 1
ATOM 998 C CA . PRO A 1 147 ? 4.308 -3.032 -3.216 1.00 83.75 147 PRO A CA 1
ATOM 999 C C . PRO A 1 147 ? 5.695 -3.229 -3.820 1.00 83.75 147 PRO A C 1
ATOM 1001 O O . PRO A 1 147 ? 6.490 -2.291 -3.869 1.00 83.75 147 PRO A O 1
ATOM 1004 N N . PHE A 1 148 ? 5.984 -4.441 -4.291 1.00 84.31 148 PHE A N 1
ATOM 1005 C CA . PHE A 1 148 ? 7.287 -4.787 -4.838 1.00 84.31 148 PHE A CA 1
ATOM 1006 C C . PHE A 1 148 ? 7.524 -4.124 -6.199 1.00 84.31 148 PHE A C 1
ATOM 1008 O O . PHE A 1 148 ? 8.523 -3.433 -6.393 1.00 84.31 148 PHE A O 1
ATOM 1015 N N . THR A 1 149 ? 6.573 -4.269 -7.119 1.00 87.25 149 THR A N 1
ATOM 1016 C CA . THR A 1 149 ? 6.602 -3.644 -8.452 1.00 87.25 149 THR A CA 1
ATOM 1017 C C . THR A 1 149 ? 6.491 -2.130 -8.369 1.00 87.25 149 THR A C 1
ATOM 1019 O O . THR A 1 149 ? 7.191 -1.426 -9.095 1.00 87.25 149 THR A O 1
ATOM 1022 N N . ALA A 1 150 ? 5.685 -1.612 -7.441 1.00 87.00 150 ALA A N 1
ATOM 1023 C CA . ALA A 1 150 ? 5.615 -0.186 -7.180 1.00 87.00 150 ALA A CA 1
ATOM 1024 C C . ALA A 1 150 ? 6.997 0.352 -6.767 1.00 87.00 150 ALA A C 1
ATOM 1026 O O . ALA A 1 150 ? 7.517 1.261 -7.415 1.00 87.00 150 ALA A O 1
ATOM 1027 N N . ALA A 1 151 ? 7.634 -0.235 -5.744 1.00 84.25 151 ALA A N 1
ATOM 1028 C CA . ALA A 1 151 ? 8.952 0.202 -5.280 1.00 84.25 151 ALA A CA 1
ATOM 1029 C C . ALA A 1 151 ? 10.013 0.116 -6.386 1.00 84.25 151 ALA A C 1
ATOM 1031 O O . ALA A 1 151 ? 10.805 1.047 -6.551 1.00 84.25 151 ALA A O 1
ATOM 1032 N N . ALA A 1 152 ? 9.985 -0.962 -7.170 1.00 84.38 152 ALA A N 1
ATOM 1033 C CA . ALA A 1 152 ? 10.846 -1.148 -8.330 1.00 84.38 152 ALA A CA 1
ATOM 1034 C C . ALA A 1 152 ? 10.680 -0.035 -9.365 1.00 84.38 152 ALA A C 1
ATOM 1036 O O . ALA A 1 152 ? 11.666 0.588 -9.757 1.00 84.38 152 ALA A O 1
ATOM 1037 N N . SER A 1 153 ? 9.433 0.271 -9.736 1.00 86.19 153 SER A N 1
ATOM 1038 C CA . SER A 1 153 ? 9.129 1.315 -10.715 1.00 86.19 153 SER A CA 1
ATOM 1039 C C . SER A 1 153 ? 9.561 2.702 -10.238 1.00 86.19 153 SER A C 1
ATOM 1041 O O . SER A 1 153 ? 10.107 3.483 -11.016 1.00 86.19 153 SER A O 1
ATOM 1043 N N . ALA A 1 154 ? 9.402 3.002 -8.944 1.00 80.81 154 ALA A N 1
ATOM 1044 C CA . ALA A 1 154 ? 9.867 4.263 -8.372 1.00 80.81 154 ALA A CA 1
ATOM 1045 C C . ALA A 1 154 ? 11.395 4.357 -8.364 1.00 80.81 154 ALA A C 1
ATOM 1047 O O . ALA A 1 154 ? 11.940 5.453 -8.483 1.00 80.81 154 ALA A O 1
ATOM 1048 N N . ALA A 1 155 ? 12.076 3.215 -8.255 1.00 79.19 155 ALA A N 1
ATOM 1049 C CA . ALA A 1 155 ? 13.512 3.088 -8.434 1.00 79.19 155 ALA A CA 1
ATOM 1050 C C . ALA A 1 155 ? 13.923 2.920 -9.909 1.00 79.19 155 ALA A C 1
ATOM 1052 O O . ALA A 1 155 ? 15.054 2.519 -10.159 1.00 79.19 155 ALA A O 1
ATOM 1053 N N . GLY A 1 156 ? 13.041 3.171 -10.884 1.00 80.00 156 GLY A N 1
ATOM 1054 C CA . GLY A 1 156 ? 13.358 3.042 -12.311 1.00 80.00 156 GLY A CA 1
ATOM 1055 C C . GLY A 1 156 ? 13.897 1.665 -12.715 1.00 80.00 156 GLY A C 1
ATOM 1056 O O . GLY A 1 156 ? 14.584 1.553 -13.725 1.00 80.00 156 GLY A O 1
ATOM 1057 N N . LEU A 1 157 ? 13.644 0.634 -11.903 1.00 82.19 157 LEU A N 1
ATOM 1058 C CA . LEU A 1 157 ? 14.088 -0.727 -12.154 1.00 82.19 157 LEU A CA 1
ATOM 1059 C C . LEU A 1 157 ? 12.972 -1.462 -12.876 1.00 82.19 157 LEU A C 1
ATOM 1061 O O . LEU A 1 157 ? 11.880 -1.643 -12.331 1.00 82.19 157 LEU A O 1
ATOM 1065 N N . ASP A 1 158 ? 13.267 -1.924 -14.085 1.00 81.94 158 ASP A N 1
ATOM 1066 C CA . ASP A 1 158 ? 12.380 -2.824 -14.805 1.00 81.94 158 ASP A CA 1
ATOM 1067 C C . ASP A 1 158 ? 12.549 -4.253 -14.284 1.00 81.94 158 ASP A C 1
ATOM 1069 O O . ASP A 1 158 ? 13.241 -5.097 -14.850 1.00 81.94 158 ASP A O 1
ATOM 1073 N N . ILE A 1 159 ? 11.926 -4.493 -13.134 1.00 78.44 159 ILE A N 1
ATOM 1074 C CA . ILE A 1 159 ? 11.998 -5.759 -12.408 1.00 78.44 159 ILE A CA 1
ATOM 1075 C C . ILE A 1 159 ? 11.462 -6.935 -13.237 1.00 78.44 159 ILE A C 1
ATOM 1077 O O . ILE A 1 159 ? 11.904 -8.061 -13.039 1.00 78.44 159 ILE A O 1
ATOM 1081 N N . MET A 1 160 ? 10.551 -6.697 -14.187 1.00 77.31 160 MET A N 1
ATOM 1082 C CA . MET A 1 160 ? 10.013 -7.769 -15.034 1.00 77.31 160 MET A CA 1
ATOM 1083 C C . MET A 1 160 ? 11.021 -8.277 -16.062 1.00 77.31 160 MET A C 1
ATOM 1085 O O . MET A 1 160 ? 10.927 -9.428 -16.481 1.00 77.31 160 MET A O 1
ATOM 1089 N N . HIS A 1 161 ? 12.002 -7.452 -16.421 1.00 78.56 161 HIS A N 1
ATOM 1090 C CA . HIS A 1 161 ? 13.070 -7.803 -17.353 1.00 78.56 161 HIS A CA 1
ATOM 1091 C C . HIS A 1 161 ? 14.391 -8.140 -16.644 1.00 78.56 161 HIS A C 1
ATOM 1093 O O . HIS A 1 161 ? 15.417 -8.319 -17.300 1.00 78.56 161 HIS A O 1
ATOM 1099 N N . ASP A 1 162 ? 14.380 -8.248 -15.313 1.00 81.62 162 ASP A N 1
ATOM 1100 C CA . ASP A 1 162 ? 15.545 -8.666 -14.539 1.00 81.62 162 ASP A CA 1
ATOM 1101 C C . ASP A 1 162 ? 15.773 -10.181 -14.691 1.00 81.62 162 ASP A C 1
ATOM 1103 O O . ASP A 1 162 ? 14.830 -10.977 -14.639 1.00 81.62 162 ASP A O 1
ATOM 1107 N N . GLU A 1 163 ? 17.025 -10.608 -14.873 1.00 82.75 163 GLU A N 1
ATOM 1108 C CA . GLU A 1 163 ? 17.355 -11.972 -15.322 1.00 82.75 163 GLU A CA 1
ATOM 1109 C C . GLU A 1 163 ? 16.860 -13.052 -14.344 1.00 82.75 163 GLU A C 1
ATOM 1111 O O . GLU A 1 163 ? 16.437 -14.138 -14.748 1.00 82.75 163 GLU A O 1
ATOM 1116 N N . TRP A 1 164 ? 16.871 -12.754 -13.044 1.00 81.38 164 TRP A N 1
ATOM 1117 C CA . TRP A 1 164 ? 16.402 -13.686 -12.019 1.00 81.38 164 TRP A CA 1
ATOM 1118 C C . TRP A 1 164 ? 14.875 -13.851 -12.031 1.00 81.38 164 TRP A C 1
ATOM 1120 O O . TRP A 1 164 ? 14.392 -14.974 -11.886 1.00 81.38 164 TRP A O 1
ATOM 1130 N N . ILE A 1 165 ? 14.114 -12.771 -12.250 1.00 79.88 165 ILE A N 1
ATOM 1131 C CA . ILE A 1 165 ? 12.647 -12.835 -12.372 1.00 79.88 165 ILE A CA 1
ATOM 1132 C C . ILE A 1 165 ? 12.261 -13.501 -13.673 1.00 79.88 165 ILE A C 1
ATOM 1134 O O . ILE A 1 165 ? 11.358 -14.335 -13.666 1.00 79.88 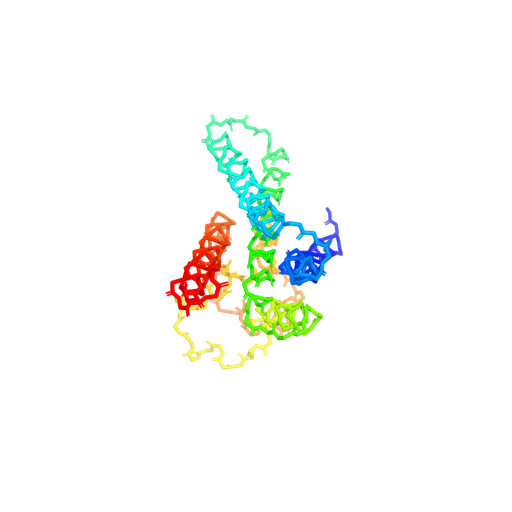165 ILE A O 1
ATOM 1138 N N . TYR A 1 166 ? 12.982 -13.200 -14.751 1.00 81.25 166 TYR A N 1
ATOM 1139 C CA . TYR A 1 166 ? 12.753 -13.818 -16.046 1.00 81.25 166 TYR A CA 1
ATOM 1140 C C . TYR A 1 166 ? 12.824 -15.347 -15.969 1.00 81.25 166 TYR A C 1
ATOM 1142 O O . TYR A 1 166 ? 11.996 -16.041 -16.545 1.00 81.25 166 TYR A O 1
ATOM 1150 N N . ARG A 1 167 ? 13.754 -15.895 -15.177 1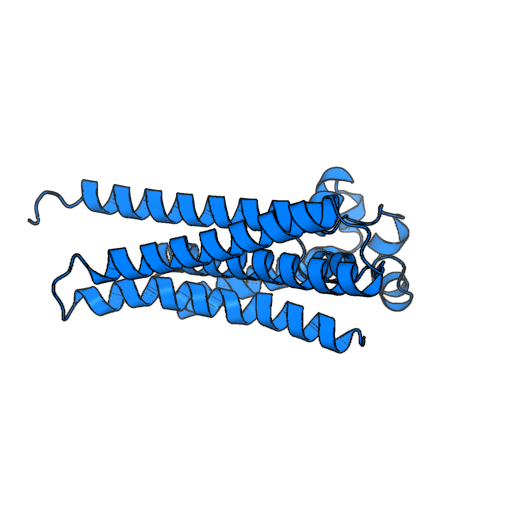.00 82.81 167 ARG A N 1
ATOM 1151 C CA . ARG A 1 167 ? 13.887 -17.349 -14.982 1.00 82.81 167 ARG A CA 1
ATOM 1152 C C . ARG A 1 167 ? 12.839 -17.964 -14.048 1.00 82.81 167 ARG A C 1
ATOM 1154 O O . ARG A 1 167 ? 12.579 -19.158 -14.156 1.00 82.81 167 ARG A O 1
ATOM 1161 N N . LEU A 1 168 ? 12.291 -17.195 -13.106 1.00 81.25 168 LEU A N 1
ATOM 1162 C CA . LEU A 1 168 ? 11.418 -17.715 -12.043 1.00 81.25 168 LEU A CA 1
ATOM 1163 C C . LEU A 1 168 ? 9.925 -17.474 -12.293 1.00 81.25 168 LEU A C 1
ATOM 1165 O O . LEU A 1 168 ? 9.101 -18.239 -11.797 1.00 81.25 168 LEU A O 1
ATOM 1169 N N . SER A 1 169 ? 9.571 -16.423 -13.031 1.00 79.56 169 SER A N 1
ATOM 1170 C CA . SER A 1 169 ? 8.193 -15.972 -13.206 1.00 79.56 169 SER A CA 1
ATOM 1171 C C . SER A 1 169 ? 7.747 -16.113 -14.667 1.00 79.56 169 SER A C 1
ATOM 1173 O O . SER A 1 169 ? 8.308 -15.449 -15.542 1.00 79.56 169 SER A O 1
ATOM 1175 N N . PRO A 1 170 ? 6.693 -16.900 -14.962 1.00 78.31 170 PRO A N 1
ATOM 1176 C CA . PRO A 1 170 ? 6.090 -16.954 -16.299 1.00 78.31 170 PRO A CA 1
ATOM 1177 C C . PRO A 1 170 ? 5.664 -15.570 -16.802 1.00 78.31 170 PRO A C 1
ATOM 1179 O O . PRO A 1 170 ? 5.809 -15.254 -17.976 1.00 78.31 170 PRO A O 1
ATOM 1182 N N . LEU A 1 171 ? 5.246 -14.707 -15.874 1.00 78.94 171 LEU A N 1
ATOM 1183 C CA . LEU A 1 171 ? 4.755 -13.352 -16.116 1.00 78.94 171 LEU A CA 1
ATOM 1184 C C . LEU A 1 171 ? 5.799 -12.448 -16.800 1.00 78.94 171 LEU A C 1
ATOM 1186 O O . LEU A 1 171 ? 5.439 -11.539 -17.542 1.00 78.94 171 LEU A O 1
ATOM 1190 N N . ALA A 1 172 ? 7.090 -12.724 -16.603 1.00 81.69 172 ALA A N 1
ATOM 1191 C CA . ALA A 1 172 ? 8.178 -12.004 -17.262 1.00 81.69 172 ALA A CA 1
ATOM 1192 C C . ALA A 1 172 ? 8.245 -12.260 -18.780 1.00 81.69 172 ALA A C 1
ATOM 1194 O O . ALA A 1 172 ? 8.747 -11.428 -19.534 1.00 81.69 172 ALA A O 1
ATOM 1195 N N . HIS A 1 173 ? 7.713 -13.393 -19.247 1.00 82.62 173 HIS A N 1
ATOM 1196 C CA . HIS A 1 173 ? 7.705 -13.754 -20.665 1.00 82.62 173 HIS A CA 1
ATOM 1197 C C . HIS A 1 173 ? 6.573 -13.063 -21.443 1.00 82.62 173 HIS A C 1
ATOM 1199 O O . HIS A 1 173 ? 6.657 -12.953 -22.663 1.00 82.62 173 HIS A O 1
ATOM 1205 N N . GLU A 1 174 ? 5.555 -12.536 -20.751 1.00 81.81 174 GLU A N 1
ATOM 1206 C CA . GLU A 1 174 ? 4.396 -11.854 -21.351 1.00 81.81 174 GLU A CA 1
ATOM 1207 C C . GLU A 1 174 ? 4.693 -10.427 -21.854 1.00 81.81 174 GLU A C 1
ATOM 1209 O O . GLU A 1 174 ? 3.802 -9.775 -22.402 1.00 81.81 174 GLU A O 1
ATOM 1214 N N . GLN A 1 175 ? 5.929 -9.931 -21.691 1.00 81.75 175 GLN A N 1
ATOM 1215 C CA . GLN A 1 175 ? 6.372 -8.599 -22.145 1.00 81.75 175 GLN A CA 1
ATOM 1216 C C . GLN A 1 175 ? 5.422 -7.473 -21.710 1.00 81.75 175 GLN A C 1
ATOM 1218 O O . GLN A 1 175 ? 5.023 -6.609 -22.497 1.00 81.75 175 GLN A O 1
ATOM 1223 N N . LEU A 1 176 ? 5.007 -7.503 -20.443 1.00 82.06 176 LEU A N 1
ATOM 1224 C CA . LEU A 1 176 ? 4.104 -6.489 -19.916 1.00 82.06 176 LEU A CA 1
ATOM 1225 C C . LEU A 1 176 ? 4.770 -5.109 -19.924 1.00 82.06 176 LEU A C 1
ATOM 1227 O O . LEU A 1 176 ? 5.967 -4.999 -19.653 1.00 82.06 176 LEU A O 1
ATOM 1231 N N . PRO A 1 177 ? 4.000 -4.042 -20.204 1.00 83.19 177 PRO A N 1
ATOM 1232 C CA . PRO A 1 177 ? 4.537 -2.694 -20.182 1.00 83.19 177 PRO A CA 1
ATOM 1233 C C . PRO A 1 177 ? 5.010 -2.329 -18.775 1.00 83.19 177 PRO A C 1
ATOM 1235 O O . PRO A 1 177 ? 4.387 -2.697 -17.774 1.00 83.19 177 PRO A O 1
ATOM 1238 N N . PHE A 1 178 ? 6.088 -1.549 -18.719 1.00 81.62 178 PHE A N 1
ATOM 1239 C CA . PHE A 1 178 ? 6.589 -0.971 -17.481 1.00 81.62 178 PHE A CA 1
ATOM 1240 C C . PHE A 1 178 ? 5.479 -0.181 -16.775 1.00 81.62 178 PHE A C 1
ATOM 1242 O O . PHE A 1 178 ? 4.831 0.687 -17.367 1.00 81.62 178 PHE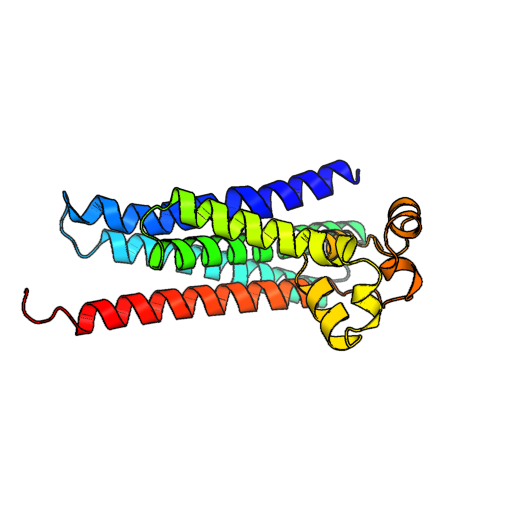 A O 1
ATOM 1249 N N . VAL A 1 179 ? 5.248 -0.493 -15.501 1.00 84.44 179 VAL A N 1
ATOM 1250 C CA . VAL A 1 179 ? 4.223 0.176 -14.699 1.00 84.44 179 VAL A CA 1
ATOM 1251 C C . VAL A 1 179 ? 4.771 1.514 -14.220 1.00 84.44 179 VAL A C 1
ATOM 1253 O O . VAL A 1 179 ? 5.768 1.553 -13.508 1.00 84.44 179 VAL A O 1
ATOM 1256 N N . ASP A 1 180 ? 4.113 2.614 -14.583 1.00 85.81 180 ASP A N 1
ATOM 1257 C CA . ASP A 1 180 ? 4.475 3.941 -14.082 1.00 85.81 180 ASP A CA 1
ATOM 1258 C C . ASP A 1 180 ? 4.218 4.025 -12.566 1.00 85.81 180 ASP A C 1
ATOM 1260 O O . ASP A 1 180 ? 3.103 3.778 -12.093 1.00 85.81 180 ASP A O 1
ATOM 1264 N N . TRP A 1 181 ? 5.234 4.432 -11.798 1.00 85.25 181 TRP A N 1
ATOM 1265 C CA . TRP A 1 181 ? 5.151 4.611 -10.345 1.00 85.25 181 TRP A CA 1
ATOM 1266 C C . TRP A 1 181 ? 4.030 5.571 -9.925 1.00 85.25 181 TRP A C 1
ATOM 1268 O O . TRP A 1 181 ? 3.483 5.450 -8.824 1.00 85.25 181 TRP A O 1
ATOM 1278 N N . ARG A 1 182 ? 3.648 6.508 -10.804 1.00 85.69 182 ARG A N 1
ATOM 1279 C CA . ARG A 1 182 ? 2.528 7.435 -10.585 1.00 85.69 182 ARG A CA 1
ATOM 1280 C C . ARG A 1 182 ? 1.201 6.694 -10.458 1.00 85.69 182 ARG A C 1
ATOM 1282 O O . ARG A 1 182 ? 0.371 7.075 -9.632 1.00 85.69 182 ARG A O 1
ATOM 1289 N N . LEU A 1 183 ? 1.012 5.623 -11.232 1.00 86.81 183 LEU A N 1
ATOM 1290 C CA . LEU A 1 183 ? -0.189 4.792 -11.173 1.00 86.81 183 LEU A CA 1
ATOM 1291 C C . LEU A 1 183 ? -0.268 4.048 -9.835 1.00 86.81 183 LEU A C 1
ATOM 1293 O O . LEU A 1 183 ? -1.318 4.059 -9.192 1.00 86.81 183 LEU A O 1
ATOM 1297 N N . SER A 1 184 ? 0.847 3.477 -9.373 1.00 88.69 184 SER A N 1
ATOM 1298 C CA . SER A 1 184 ? 0.923 2.835 -8.055 1.00 88.69 184 SER A CA 1
ATOM 1299 C C . SER A 1 184 ? 0.671 3.822 -6.918 1.00 88.69 184 SER A C 1
ATOM 1301 O O . SER A 1 184 ? -0.103 3.534 -6.006 1.00 88.69 184 SER A O 1
ATOM 1303 N N . ALA A 1 185 ? 1.262 5.019 -6.983 1.00 84.88 185 ALA A N 1
ATOM 1304 C CA . ALA A 1 185 ? 1.022 6.068 -5.996 1.00 84.88 185 ALA A CA 1
ATOM 1305 C C . ALA A 1 185 ? -0.465 6.461 -5.940 1.00 84.88 185 ALA A C 1
ATOM 1307 O O . ALA A 1 185 ? -1.043 6.522 -4.852 1.00 84.88 185 ALA A O 1
ATOM 1308 N N . ALA A 1 186 ? -1.108 6.650 -7.098 1.00 82.75 186 ALA A N 1
ATOM 1309 C CA . ALA A 1 186 ? -2.538 6.939 -7.179 1.00 82.75 186 ALA A CA 1
ATOM 1310 C C . ALA A 1 186 ? -3.394 5.805 -6.587 1.00 82.75 186 ALA A C 1
ATOM 1312 O O . ALA A 1 186 ? -4.332 6.076 -5.835 1.00 82.75 186 ALA A O 1
ATOM 1313 N N . ALA A 1 187 ? -3.042 4.544 -6.856 1.00 86.44 187 ALA A N 1
ATOM 1314 C CA . ALA A 1 187 ? -3.725 3.384 -6.289 1.00 86.44 187 ALA A CA 1
ATOM 1315 C C . ALA A 1 187 ? -3.613 3.338 -4.754 1.00 86.44 187 ALA A C 1
ATOM 1317 O O . ALA A 1 187 ? -4.617 3.117 -4.073 1.00 86.44 187 ALA A O 1
ATOM 1318 N N . TYR A 1 188 ? -2.432 3.617 -4.189 1.00 85.69 188 TYR A N 1
ATOM 1319 C CA . TYR A 1 188 ? -2.252 3.687 -2.735 1.00 85.69 188 TYR A CA 1
ATOM 1320 C C . TYR A 1 188 ? -3.013 4.849 -2.101 1.00 85.69 188 TYR A C 1
ATOM 1322 O O . TYR A 1 188 ? -3.659 4.661 -1.070 1.00 85.69 188 TYR A O 1
ATOM 1330 N N . VAL A 1 189 ? -3.000 6.032 -2.720 1.00 82.44 189 VAL A N 1
ATOM 1331 C CA . VAL A 1 189 ? -3.798 7.173 -2.246 1.00 82.44 189 VAL A CA 1
ATOM 1332 C C . VAL A 1 189 ? -5.286 6.820 -2.253 1.00 82.44 189 VAL A C 1
ATOM 1334 O O . VAL A 1 189 ? -5.977 7.052 -1.261 1.00 82.44 189 VAL A O 1
ATOM 1337 N N . PHE A 1 190 ? -5.776 6.197 -3.324 1.00 84.62 190 PHE A N 1
ATOM 1338 C CA . PHE A 1 190 ? -7.163 5.751 -3.415 1.00 84.62 190 PHE A CA 1
ATOM 1339 C C . PHE A 1 190 ? -7.515 4.729 -2.323 1.00 84.62 190 PHE A C 1
ATOM 1341 O O . PHE A 1 190 ? -8.523 4.888 -1.630 1.00 84.62 190 PHE A O 1
ATOM 1348 N N . ALA A 1 191 ? -6.657 3.731 -2.095 1.00 85.31 191 ALA A N 1
ATOM 1349 C CA . ALA A 1 191 ? -6.831 2.752 -1.023 1.00 85.31 191 ALA A CA 1
ATOM 1350 C C . ALA A 1 191 ? -6.855 3.409 0.370 1.00 85.31 191 ALA A C 1
ATOM 1352 O O . ALA A 1 191 ? -7.701 3.066 1.202 1.00 85.31 191 ALA A O 1
ATOM 1353 N N . ALA A 1 192 ? -5.980 4.390 0.613 1.00 81.56 192 ALA A N 1
ATOM 1354 C CA . ALA A 1 192 ? -5.942 5.149 1.859 1.00 81.56 192 ALA A CA 1
ATOM 1355 C C . ALA A 1 192 ? -7.245 5.930 2.090 1.00 81.56 192 ALA A C 1
ATOM 1357 O O . ALA A 1 192 ? -7.819 5.874 3.184 1.00 81.56 192 ALA A O 1
ATOM 1358 N N . VAL A 1 193 ? -7.744 6.616 1.056 1.00 81.50 193 VAL A N 1
ATOM 1359 C CA . VAL A 1 193 ? -9.014 7.356 1.103 1.00 81.50 193 VAL A CA 1
ATOM 1360 C C . VAL A 1 193 ? -10.172 6.406 1.394 1.00 81.50 193 VAL A C 1
ATOM 1362 O O . VAL A 1 193 ? -10.940 6.661 2.322 1.00 81.50 193 VAL A O 1
ATOM 1365 N N . LEU A 1 194 ? -10.268 5.281 0.680 1.00 85.56 194 LEU A N 1
ATOM 1366 C CA . LEU A 1 194 ? -11.317 4.284 0.904 1.00 85.56 194 LEU A CA 1
ATOM 1367 C C . LEU A 1 194 ? -11.308 3.741 2.335 1.00 85.56 194 LEU A C 1
ATOM 1369 O O . LEU A 1 194 ? -12.353 3.712 2.986 1.00 85.56 194 LEU A O 1
ATOM 1373 N N . CYS A 1 195 ? -10.140 3.354 2.855 1.00 83.75 195 CYS A N 1
ATOM 1374 C CA . CYS A 1 195 ? -10.019 2.845 4.222 1.00 83.75 195 CYS A CA 1
ATOM 1375 C C . CYS A 1 195 ? -10.398 3.908 5.262 1.00 83.75 195 CYS A C 1
ATOM 1377 O O . CYS A 1 195 ? -11.084 3.611 6.245 1.00 83.75 195 CYS A O 1
ATOM 1379 N N . THR A 1 196 ? -10.012 5.161 5.020 1.00 79.81 196 THR A N 1
ATOM 1380 C CA . THR A 1 196 ? -10.338 6.292 5.896 1.00 79.81 196 THR A CA 1
ATOM 1381 C C . THR A 1 196 ? -11.840 6.577 5.906 1.00 79.81 196 THR A C 1
ATOM 1383 O O . THR A 1 196 ? -12.435 6.694 6.979 1.00 79.81 196 THR A O 1
ATOM 1386 N N . VAL A 1 197 ? -12.476 6.626 4.732 1.00 82.69 197 VAL A N 1
ATOM 1387 C CA . VAL A 1 197 ? -13.927 6.828 4.586 1.00 82.69 197 VAL A CA 1
ATOM 1388 C C . VAL A 1 197 ? -14.707 5.667 5.205 1.00 82.69 197 VAL A C 1
ATOM 1390 O O . VAL A 1 197 ? -15.671 5.887 5.937 1.00 82.69 197 VAL A O 1
ATOM 1393 N N . ALA A 1 198 ? -14.276 4.424 4.987 1.00 84.19 198 ALA A N 1
ATOM 1394 C CA . ALA A 1 198 ? -14.907 3.257 5.597 1.00 84.19 198 ALA A CA 1
ATOM 1395 C C . ALA A 1 198 ? -14.845 3.315 7.134 1.00 84.19 198 ALA A C 1
ATOM 1397 O O . ALA A 1 198 ? -15.826 3.008 7.820 1.00 84.19 198 ALA A O 1
ATOM 1398 N N . THR A 1 199 ? -13.708 3.751 7.681 1.00 81.88 199 THR A N 1
ATOM 1399 C CA . THR A 1 199 ? -13.514 3.908 9.127 1.00 81.88 199 THR A CA 1
ATOM 1400 C C . THR A 1 199 ? -14.371 5.047 9.685 1.00 81.88 199 THR A C 1
ATOM 1402 O O . THR A 1 199 ? -15.061 4.867 10.695 1.00 81.88 199 THR A O 1
ATOM 1405 N N . SER A 1 200 ? -14.407 6.204 9.016 1.00 79.25 200 SER A N 1
ATOM 1406 C CA . SER A 1 200 ? -15.227 7.344 9.444 1.00 79.25 200 SER A CA 1
ATOM 1407 C C . SER A 1 200 ? -16.721 7.008 9.408 1.00 79.25 200 SER A C 1
ATOM 1409 O O . SER A 1 200 ? -17.426 7.224 10.392 1.00 79.25 200 SER A O 1
ATOM 1411 N N . TRP A 1 201 ? -17.200 6.356 8.348 1.00 82.44 201 TRP A N 1
ATOM 1412 C CA . TRP A 1 201 ? -18.610 5.999 8.213 1.00 82.44 201 TRP A CA 1
ATOM 1413 C C . TRP A 1 201 ? -19.074 5.002 9.283 1.00 82.44 201 TRP A C 1
ATOM 1415 O O . TRP A 1 201 ? -20.146 5.154 9.874 1.00 82.44 201 TRP A O 1
ATOM 1425 N N . ARG A 1 202 ? -18.234 4.011 9.605 1.00 82.62 202 ARG A N 1
ATOM 1426 C CA . ARG A 1 202 ? -18.513 3.045 10.678 1.00 82.62 202 ARG A CA 1
ATOM 1427 C C . ARG A 1 202 ? -18.523 3.685 12.059 1.00 82.62 202 ARG A C 1
ATOM 1429 O O . ARG A 1 202 ? -19.348 3.311 12.893 1.00 82.62 202 ARG A O 1
ATOM 1436 N N . THR A 1 203 ? -17.615 4.626 12.316 1.00 79.56 203 THR A N 1
ATOM 1437 C CA . THR A 1 203 ? -17.581 5.329 13.606 1.00 79.56 203 THR A CA 1
ATOM 1438 C C . THR A 1 203 ? -18.786 6.249 13.788 1.00 79.56 203 THR A C 1
ATOM 1440 O O . THR A 1 203 ? -19.309 6.300 14.899 1.00 79.56 203 THR A O 1
ATOM 1443 N N . SER A 1 204 ? -19.280 6.887 12.721 1.00 79.50 204 SER A N 1
ATOM 1444 C CA . SER A 1 204 ? -20.526 7.666 12.751 1.00 79.50 204 SER A CA 1
ATOM 1445 C C . SER A 1 204 ? -21.746 6.788 13.034 1.00 79.50 204 SER A C 1
ATOM 1447 O O . SER A 1 204 ? -22.435 7.032 14.019 1.00 79.50 204 SER A O 1
ATOM 1449 N N . ARG A 1 205 ? -21.946 5.686 12.290 1.00 81.81 205 ARG A N 1
ATOM 1450 C CA . ARG A 1 205 ? -23.100 4.785 12.505 1.00 81.81 205 ARG A CA 1
ATOM 1451 C C . ARG A 1 205 ? -23.188 4.219 13.924 1.00 81.81 205 ARG A C 1
ATOM 1453 O O . ARG A 1 205 ? -24.278 4.013 14.442 1.00 81.81 205 ARG A O 1
ATOM 1460 N N . ARG A 1 206 ? -22.048 3.952 14.571 1.00 78.81 206 ARG A N 1
ATOM 1461 C CA . ARG A 1 206 ? -22.031 3.474 15.965 1.00 78.81 206 ARG A CA 1
ATOM 1462 C C . ARG A 1 206 ? -22.496 4.530 16.970 1.00 78.81 206 ARG A C 1
ATOM 1464 O O . ARG A 1 206 ? -22.945 4.145 18.042 1.00 78.81 206 ARG A O 1
ATOM 1471 N N . ARG A 1 207 ? -22.366 5.826 16.659 1.00 75.00 207 ARG A N 1
ATOM 1472 C CA . ARG A 1 207 ? -22.879 6.906 17.518 1.00 75.00 207 ARG A CA 1
ATOM 1473 C C . ARG A 1 207 ? -24.397 6.993 17.435 1.00 75.00 207 ARG A C 1
ATOM 1475 O O . ARG A 1 207 ? -25.035 7.112 18.471 1.00 75.00 207 ARG A O 1
ATOM 1482 N N . ASP A 1 208 ? -24.949 6.854 16.234 1.00 81.50 208 ASP A N 1
ATOM 1483 C CA . ASP A 1 208 ? -26.391 6.982 15.993 1.00 81.50 208 ASP A CA 1
ATOM 1484 C C . ASP A 1 208 ? -27.208 5.846 16.631 1.00 81.50 208 ASP A C 1
ATOM 1486 O O . ASP A 1 208 ? -28.380 6.024 16.934 1.00 81.50 208 ASP A O 1
ATOM 1490 N N . LEU A 1 209 ? -26.585 4.684 16.859 1.00 80.38 209 LEU A N 1
ATOM 1491 C CA . LEU A 1 209 ? -27.209 3.515 17.495 1.00 80.38 209 LEU A CA 1
ATOM 1492 C C . LEU A 1 209 ? -27.101 3.499 19.028 1.00 80.38 209 LEU A C 1
ATOM 1494 O O . LEU A 1 209 ? -27.662 2.607 19.658 1.00 80.38 209 LEU A O 1
ATOM 1498 N N . ALA A 1 210 ? -26.383 4.449 19.635 1.00 77.50 210 ALA A N 1
ATOM 1499 C CA . ALA A 1 210 ? -26.245 4.556 21.089 1.00 77.50 210 ALA A CA 1
ATOM 1500 C C . ALA A 1 210 ? -26.883 5.832 21.701 1.00 77.50 210 ALA A C 1
ATOM 1502 O O . ALA A 1 210 ? -26.255 6.429 22.579 1.00 77.50 210 ALA A O 1
ATOM 1503 N N . PRO A 1 211 ? -28.079 6.292 21.270 1.00 67.69 211 PRO A N 1
ATOM 1504 C CA . PRO A 1 211 ? -28.686 7.507 21.813 1.00 67.69 211 PRO A CA 1
ATOM 1505 C C . PRO A 1 211 ? -29.190 7.327 23.255 1.00 67.69 211 PRO A C 1
ATOM 1507 O O . PRO A 1 211 ? -29.159 8.284 24.017 1.00 67.69 211 PRO A O 1
ATOM 1510 N N . ASP A 1 212 ? -29.552 6.105 23.661 1.00 70.50 212 ASP A N 1
ATOM 1511 C CA . ASP A 1 212 ? -30.244 5.837 24.937 1.00 70.50 212 ASP A CA 1
ATOM 1512 C C . ASP A 1 212 ? -29.311 5.625 26.151 1.00 70.50 212 ASP A C 1
ATOM 1514 O O . ASP A 1 212 ? -29.758 5.219 27.221 1.00 70.50 212 ASP A O 1
ATOM 1518 N N . GLN A 1 213 ? -28.000 5.852 26.001 1.00 56.72 213 GLN A N 1
ATOM 1519 C CA . GLN A 1 213 ? -27.007 5.702 27.085 1.00 56.72 213 GLN A CA 1
ATOM 1520 C C . GLN A 1 213 ? -26.358 7.028 27.522 1.00 56.72 213 GLN A C 1
ATOM 1522 O O . GLN A 1 213 ? -25.348 7.006 28.234 1.00 56.72 213 GLN A O 1
ATOM 1527 N N . ALA A 1 214 ? -26.893 8.165 27.069 1.00 55.06 214 ALA A N 1
ATOM 1528 C CA . ALA A 1 214 ? -26.454 9.514 27.433 1.00 55.06 214 ALA A CA 1
ATOM 1529 C C . ALA A 1 214 ? -27.491 10.194 28.331 1.00 55.06 214 ALA A C 1
ATOM 1531 O O . ALA A 1 214 ? -27.045 10.919 29.248 1.00 55.06 214 ALA A O 1
#

Foldseek 3Di:
DDPVVLVVLLLCLLQVLLLLLLVLLCVLVVVVPDDDNDPVNCVSLVCLVVLLVVLVVVLVVLVVVLVPDPDDPVVQLVSLLSSLSSLSSSLSSLQSSLQSLPDPDSVVSSVVSSVVLVCLQCVLLPVAPVVVVDDLVVSLVSLLQHSSLLNCLSNVHPPLCDPVSVVRGPSSVVPRDRRHNVSSSVVSSVSSVVSSVSSVVSVVVVVVVPPPPD

Radius of gyration: 19.3 Å; chains: 1; bounding box: 52×42×55 Å

pLDDT: mean 75.46, std 11.04, range [46.28, 89.5]

Secondary structure (DSSP, 8-state):
--HHHHHHHHHHHHHHHHHHHHHHHHHHHHTTTTS-TTHHHHHHHHHHHHHHHHHHHHHHHHHHHHHH----HHHHHHHHHHHHHHHHHHHHHHHHHHHHHHSS-HHHHHHHHHHHHHHHHHHHHH-GGGGGGS-HHHHHHHHHH-HHHHHHHHTT--GGGSHHHHHH-GGGGG-PPPPPHHHHHHHHHHHHHHHHHHHHHHHHHHHHT-GGG-

Sequence (214 aa):
MSSLALAADVAATCVVAPFVGSALGASGRVDALLLPRRSIRALGTRLATVFGTGVALTGLVSAVHLAGSSFSDQTAFHMSRVVLLACASTAMVAAGTCAAATLRDPLDAGAVVSLASLVAAFACLGAGPAIDLLPRSLLGFALAVSPFTAAASAAGLDIMHDEWIYRLSPLAHEQLPFVDWRLSAAAYVFAAVLCTVATSWRTSRRRDLAPDQA